Protein AF-A0A6D2K9L3-F1 (afdb_monomer_lite)

Secondary structure (DSSP, 8-state):
-HHHHHHHHHHHHTTEEEEEE--EEEEPPSS--SSPPEEE--EEEEES--HHHHHHHHHHHHHHTT--S-----------TT-HHHHHHHHHHSS-TTHHHHHHHHHTGGGGTTSTTEEEEEEETTEEE-TTT-PPPEEEEE--TT-TTS-SS---HHHHHHHHHHHHHTT-SEEEEE-S--STTPPPPPHHHHH-

pLDDT: mean 77.1, std 17.34, range [38.38, 97.19]

Foldseek 3Di:
DVLVVLLQVLCVVVFKAFPDKDFWKWFQDDPDRPDHTDIDIGTDTDGPDAPVRVQVSSVVSCVVSVDDDDDDPDDDDDDDPPCPPRNVVSVVVVPDPVPVQVVCVVVVHPNCEVHDGIFGWDDDPPDTDGCVVDPAAEAEAEQEQPPPPDDRDRCPVVNSVVVVVVCVVVPHPHYHYWHADPDPPDDGDDPVVRVD

Sequence (196 aa):
MNKFKEAIRLMKSYGIRVTRHSCLYETEPVHVTDQPKFLKAAVRGVTKHGPRELLAVLKKIEKEMGRQENAPLVDLLGSDVLDVHIVSYWHSLAMHQGGIFQAWEKLGGESLLGRHGIQRVLPIGDQLWDFSKKTYVMGILNLTPDSFSDGGKFQSIDSAVSRVRSMISEGVDIIDIGAQSTRPMASRISCQEEID

Radius of gyration: 24.15 Å; chains: 1; bounding box: 52×34×63 Å

InterPro domains:
  IPR000489 Pterin-binding domain [PF00809] (138-195)
  IPR000489 Pterin-binding domain [PS00792] (137-152)
  IPR000489 Pterin-binding domain [PS00793] (171-184)
  IPR000489 Pterin-binding domain [PS50972] (135-196)
  IPR000550 7,8-Dihydro-6-hydroxymethylpterin-pyrophosphokinase, HPPK [PF01288] (3-90)
  IPR011005 Dihydropteroate synthase-like superfamily [G3DSA:3.20.20.20] (130-196)
  IPR011005 Dihydropteroate synthase-like superfamily [SSF51717] (124-196)
  IPR035907 7,8-Dihydro-6-hydroxymethylpterin-pyrophosphokinase HPPK superfamily [G3DSA:3.30.70.560] (1-106)
  IPR035907 7,8-Dihydro-6-hydroxymethylpterin-pyrophosphokinase HPPK superfamily [SSF55083] (4-89)
  IPR045031 Dihydropteroate synthase-like [PTHR20941] (2-196)

Structure (mmCIF, N/CA/C/O backbone):
data_AF-A0A6D2K9L3-F1
#
_entry.id   AF-A0A6D2K9L3-F1
#
loop_
_atom_site.group_PDB
_atom_site.id
_atom_site.type_symbol
_atom_site.label_atom_id
_atom_site.label_alt_id
_atom_site.label_comp_id
_atom_site.label_asym_id
_atom_site.label_entity_id
_atom_site.label_seq_id
_atom_site.pdbx_PDB_ins_code
_atom_site.Cartn_x
_atom_site.Cartn_y
_atom_site.Cartn_z
_atom_site.occupancy
_atom_site.B_iso_or_equiv
_atom_site.auth_seq_id
_atom_site.auth_comp_id
_atom_site.auth_asym_id
_atom_site.auth_atom_id
_atom_site.pdbx_PDB_model_num
ATOM 1 N N . MET A 1 1 ? 0.071 -7.217 -4.929 1.00 62.78 1 MET A N 1
ATOM 2 C CA . MET A 1 1 ? 1.153 -6.770 -4.015 1.00 62.78 1 MET A CA 1
ATOM 3 C C . MET A 1 1 ? 2.342 -7.735 -3.945 1.00 62.78 1 MET A C 1
ATOM 5 O O . MET A 1 1 ? 3.470 -7.281 -4.094 1.00 62.78 1 MET A O 1
ATOM 9 N N . ASN A 1 2 ? 2.130 -9.045 -3.757 1.00 77.38 2 ASN A N 1
ATOM 10 C CA . ASN A 1 2 ? 3.227 -10.009 -3.541 1.00 77.38 2 ASN A CA 1
ATOM 11 C C . ASN A 1 2 ? 4.295 -9.996 -4.645 1.00 77.38 2 ASN A C 1
ATOM 13 O O . ASN A 1 2 ? 5.477 -9.948 -4.330 1.00 77.38 2 ASN A O 1
ATOM 17 N N . LYS A 1 3 ? 3.895 -9.896 -5.922 1.00 82.69 3 LYS A N 1
ATOM 18 C CA . LYS A 1 3 ? 4.837 -9.773 -7.050 1.00 82.69 3 LYS A CA 1
ATOM 19 C C . LYS A 1 3 ? 5.745 -8.535 -6.963 1.00 82.69 3 LYS A C 1
ATOM 21 O O . LYS A 1 3 ? 6.918 -8.630 -7.289 1.00 82.69 3 LYS A O 1
ATOM 26 N N . PHE A 1 4 ? 5.236 -7.389 -6.502 1.00 84.69 4 PHE A N 1
ATOM 27 C CA . PHE A 1 4 ? 6.035 -6.163 -6.368 1.00 84.69 4 PHE A CA 1
ATOM 28 C C . PHE A 1 4 ? 7.071 -6.282 -5.244 1.00 84.69 4 PHE A C 1
ATOM 30 O O . PHE A 1 4 ? 8.247 -5.985 -5.445 1.00 84.69 4 PHE A O 1
ATOM 37 N N . LYS A 1 5 ? 6.649 -6.782 -4.074 1.00 87.25 5 LYS A N 1
ATOM 38 C CA . LYS A 1 5 ? 7.560 -7.056 -2.950 1.00 87.25 5 LYS A CA 1
ATOM 39 C C . LYS A 1 5 ? 8.629 -8.078 -3.340 1.00 87.25 5 LYS A C 1
ATOM 41 O O . LYS A 1 5 ? 9.797 -7.896 -3.011 1.00 87.25 5 LYS A O 1
ATOM 46 N N . GLU A 1 6 ? 8.233 -9.106 -4.084 1.00 88.88 6 GLU A N 1
ATOM 47 C CA . GLU A 1 6 ? 9.138 -10.136 -4.582 1.00 88.88 6 GLU A CA 1
ATOM 48 C C . GLU A 1 6 ? 10.145 -9.586 -5.598 1.00 88.88 6 GLU A C 1
ATOM 50 O O . GLU A 1 6 ? 11.335 -9.864 -5.481 1.00 88.88 6 GLU A O 1
ATOM 55 N N . ALA A 1 7 ? 9.715 -8.719 -6.519 1.00 89.94 7 ALA A N 1
ATOM 56 C CA . ALA A 1 7 ? 10.623 -8.030 -7.435 1.00 89.94 7 ALA A CA 1
ATOM 57 C C . ALA A 1 7 ? 11.695 -7.233 -6.676 1.00 89.94 7 ALA A C 1
ATOM 59 O O . ALA A 1 7 ? 12.877 -7.338 -6.988 1.00 89.94 7 ALA A O 1
ATOM 60 N N . ILE A 1 8 ? 11.305 -6.477 -5.642 1.00 90.69 8 ILE A N 1
ATOM 61 C CA . ILE A 1 8 ? 12.249 -5.723 -4.800 1.00 90.69 8 ILE A CA 1
ATOM 62 C C . ILE A 1 8 ? 13.202 -6.669 -4.053 1.00 90.69 8 ILE A C 1
ATOM 64 O O . ILE A 1 8 ? 14.398 -6.385 -3.947 1.00 90.69 8 ILE A O 1
ATOM 68 N N . ARG A 1 9 ? 12.697 -7.802 -3.547 1.00 94.38 9 ARG A N 1
ATOM 69 C CA . ARG A 1 9 ? 13.512 -8.826 -2.878 1.00 94.38 9 ARG A CA 1
ATOM 70 C C . ARG A 1 9 ? 14.562 -9.407 -3.826 1.00 94.38 9 ARG A C 1
ATOM 72 O O . ARG A 1 9 ? 15.730 -9.486 -3.447 1.00 94.38 9 ARG A O 1
ATOM 79 N N . LEU A 1 10 ? 14.162 -9.762 -5.045 1.00 93.00 10 LEU A N 1
ATOM 80 C CA . LEU A 1 10 ? 15.053 -10.288 -6.078 1.00 93.00 10 LEU A CA 1
ATOM 81 C C . LEU A 1 10 ? 16.060 -9.233 -6.544 1.00 93.00 10 LEU A C 1
ATOM 83 O O . LEU A 1 10 ? 17.252 -9.509 -6.611 1.00 93.00 10 LEU A O 1
ATOM 87 N N . MET A 1 11 ? 15.631 -7.989 -6.767 1.00 93.88 11 MET A N 1
ATOM 88 C CA . MET A 1 11 ? 16.548 -6.877 -7.051 1.00 93.88 11 MET A CA 1
ATOM 89 C C . MET A 1 11 ? 17.649 -6.789 -5.988 1.00 93.88 11 MET A C 1
ATOM 91 O O . MET A 1 11 ? 18.829 -6.711 -6.329 1.00 93.88 11 MET A O 1
ATOM 95 N N . LYS A 1 12 ? 17.291 -6.904 -4.703 1.00 96.00 12 LYS A N 1
ATOM 96 C CA . LYS A 1 12 ? 18.265 -6.911 -3.606 1.00 96.00 12 LYS A CA 1
ATOM 97 C C . LYS A 1 12 ? 19.222 -8.107 -3.671 1.00 96.00 12 LYS A C 1
ATOM 99 O O . LYS A 1 12 ? 20.420 -7.902 -3.481 1.00 96.00 12 LYS A O 1
ATOM 104 N N . SER A 1 13 ? 18.738 -9.327 -3.932 1.00 96.94 13 SER A N 1
ATOM 105 C CA . SER A 1 13 ? 19.614 -10.510 -4.053 1.00 96.94 13 SER A CA 1
ATOM 106 C C . SER A 1 13 ? 20.561 -10.422 -5.249 1.00 96.94 13 SER A C 1
ATOM 108 O O . SER A 1 13 ? 21.650 -10.982 -5.214 1.00 96.94 13 SER A O 1
ATOM 110 N N . TYR A 1 14 ? 20.171 -9.663 -6.267 1.00 95.94 14 TYR A N 1
ATOM 111 C CA . TYR A 1 14 ? 20.956 -9.361 -7.454 1.00 95.94 14 TYR A CA 1
ATOM 112 C C . TYR A 1 14 ? 21.765 -8.056 -7.346 1.00 95.94 14 TYR A C 1
ATOM 114 O O . TYR A 1 14 ? 22.124 -7.469 -8.356 1.00 95.94 14 TYR A O 1
ATOM 122 N N . GLY A 1 15 ? 22.051 -7.550 -6.141 1.00 95.62 15 GLY A N 1
ATOM 123 C CA . GLY A 1 15 ? 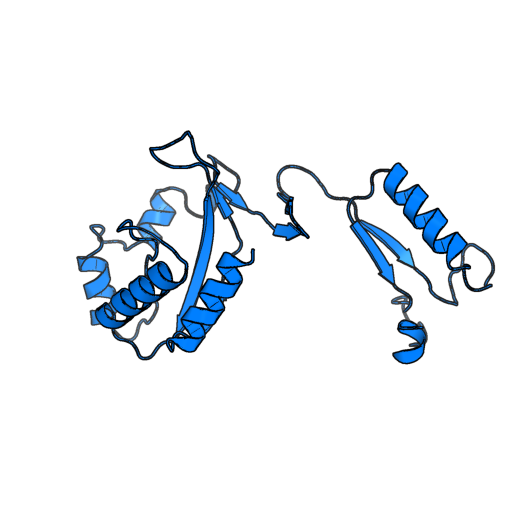22.947 -6.396 -5.975 1.00 95.62 15 GLY A CA 1
ATOM 124 C C . GLY A 1 15 ? 22.358 -5.040 -6.393 1.00 95.62 15 GLY A C 1
ATOM 125 O O . GLY A 1 15 ? 23.097 -4.063 -6.556 1.00 95.62 15 GLY A O 1
ATOM 126 N N . ILE A 1 16 ? 21.036 -4.942 -6.543 1.00 95.38 16 ILE A N 1
ATOM 127 C CA . ILE A 1 16 ? 20.304 -3.694 -6.781 1.00 95.38 16 ILE A CA 1
ATOM 128 C C . ILE A 1 16 ? 19.619 -3.287 -5.477 1.00 95.38 16 ILE A C 1
ATOM 130 O O . ILE A 1 16 ? 18.610 -3.856 -5.056 1.00 95.38 16 ILE A O 1
ATOM 134 N N . ARG A 1 17 ? 20.150 -2.262 -4.811 1.00 94.38 17 ARG A N 1
ATOM 135 C CA . ARG A 1 17 ? 19.565 -1.738 -3.575 1.00 94.38 17 ARG A CA 1
ATOM 136 C C . ARG A 1 17 ? 18.516 -0.684 -3.900 1.00 94.38 17 ARG A C 1
ATOM 138 O O . ARG A 1 17 ? 18.864 0.463 -4.173 1.00 94.38 17 ARG A O 1
ATOM 145 N N . VAL A 1 18 ? 17.241 -1.054 -3.826 1.00 91.12 18 VAL A N 1
ATOM 146 C CA . VAL A 1 18 ? 16.125 -0.099 -3.910 1.00 91.12 18 VAL A CA 1
ATOM 147 C C . VAL A 1 18 ? 16.150 0.826 -2.688 1.00 91.12 18 VAL A C 1
ATOM 149 O O . VAL A 1 18 ? 16.193 0.369 -1.550 1.00 91.12 18 VAL A O 1
ATOM 152 N N . THR A 1 19 ? 16.149 2.133 -2.934 1.00 89.38 19 THR A N 1
ATOM 153 C CA . THR A 1 19 ? 16.176 3.192 -1.907 1.00 89.38 19 THR A CA 1
ATOM 154 C C . THR A 1 19 ? 14.822 3.862 -1.727 1.00 89.38 19 THR A C 1
ATOM 156 O O . THR A 1 19 ? 14.501 4.300 -0.627 1.00 89.38 19 THR A O 1
ATOM 159 N N . ARG A 1 20 ? 14.031 3.955 -2.802 1.00 84.31 20 ARG A N 1
ATOM 160 C CA . ARG A 1 20 ? 12.662 4.486 -2.814 1.00 84.31 20 ARG A CA 1
ATOM 161 C C . ARG A 1 20 ? 11.869 3.818 -3.930 1.00 84.31 20 ARG A C 1
ATOM 163 O O . ARG A 1 20 ? 12.454 3.330 -4.897 1.00 84.31 20 ARG A O 1
ATOM 170 N N . HIS A 1 21 ? 10.551 3.870 -3.833 1.00 88.19 21 HIS A N 1
ATOM 171 C CA . HIS A 1 21 ? 9.651 3.563 -4.937 1.00 88.19 21 HIS A CA 1
ATOM 172 C C . HIS A 1 21 ? 8.562 4.633 -5.037 1.00 88.19 21 HIS A C 1
ATOM 174 O O . HIS A 1 21 ? 8.282 5.330 -4.061 1.00 88.19 21 HIS A O 1
ATOM 180 N N . SER A 1 22 ? 7.972 4.781 -6.220 1.00 86.31 22 SER A N 1
ATOM 181 C CA . SER A 1 22 ? 6.812 5.643 -6.437 1.00 86.31 22 SER A CA 1
ATOM 182 C C . SER A 1 22 ? 5.577 5.096 -5.720 1.00 86.31 22 SER A C 1
ATOM 184 O O . SER A 1 22 ? 5.581 3.995 -5.166 1.00 86.31 22 SER A O 1
ATOM 186 N N . CYS A 1 23 ? 4.467 5.826 -5.808 1.00 88.50 23 CYS A N 1
ATOM 187 C CA . CYS A 1 23 ? 3.163 5.219 -5.560 1.00 88.50 23 CYS A CA 1
ATOM 188 C C . CYS A 1 23 ? 2.885 4.100 -6.570 1.00 88.50 23 CYS A C 1
ATOM 190 O O . CYS A 1 23 ? 3.577 3.976 -7.586 1.00 88.50 23 CYS A O 1
ATOM 192 N N . LEU A 1 24 ? 1.872 3.292 -6.276 1.00 88.25 24 LEU A N 1
ATOM 193 C CA . LEU A 1 24 ? 1.356 2.335 -7.237 1.00 88.25 24 LEU A CA 1
ATOM 194 C C . LEU A 1 24 ? 0.289 3.004 -8.091 1.00 88.25 24 LEU A C 1
ATOM 196 O O . LEU A 1 24 ? -0.519 3.792 -7.594 1.00 88.25 24 LEU A O 1
ATOM 200 N N . TYR A 1 25 ? 0.311 2.672 -9.372 1.00 87.19 25 TYR A N 1
ATOM 201 C CA . TYR A 1 25 ? -0.605 3.204 -10.361 1.00 87.19 25 TYR A CA 1
ATOM 202 C C . TYR A 1 25 ? -1.271 2.057 -11.103 1.00 87.19 25 TYR A C 1
ATOM 204 O O . TYR A 1 25 ? -0.589 1.164 -11.600 1.00 87.19 25 TYR A O 1
ATOM 212 N N . GLU A 1 26 ? -2.592 2.076 -11.175 1.00 87.31 26 GLU A N 1
ATOM 213 C CA . GLU A 1 26 ? -3.361 1.191 -12.035 1.00 87.31 26 GLU A CA 1
ATOM 214 C C . GLU A 1 26 ? -3.577 1.872 -13.390 1.00 87.31 26 GLU A C 1
ATOM 216 O O . GLU A 1 26 ? -3.951 3.047 -13.443 1.00 87.31 26 GLU A O 1
ATOM 221 N N . THR A 1 27 ? -3.314 1.154 -14.482 1.00 83.06 27 THR A N 1
ATOM 222 C CA . THR A 1 27 ? -3.506 1.668 -15.841 1.00 83.06 27 THR A CA 1
ATOM 223 C C . THR A 1 27 ? -4.218 0.677 -16.741 1.00 83.06 27 THR A C 1
ATOM 225 O O . THR A 1 27 ? -3.977 -0.529 -16.644 1.00 83.06 27 THR A O 1
ATOM 228 N N . GLU A 1 28 ? -5.003 1.188 -17.688 1.00 81.88 28 GLU A N 1
ATOM 229 C CA . GLU A 1 28 ? -5.569 0.354 -18.749 1.00 81.88 28 GLU A CA 1
ATOM 230 C C . GLU A 1 28 ? -4.462 -0.324 -19.578 1.00 81.88 28 GLU A C 1
ATOM 232 O O . GLU A 1 28 ? -3.371 0.239 -19.762 1.00 81.88 28 GLU A O 1
ATOM 237 N N . PRO A 1 29 ? -4.712 -1.539 -20.085 1.00 77.94 29 PRO A N 1
ATOM 238 C CA . PRO A 1 29 ? -3.861 -2.152 -21.085 1.00 77.94 29 PRO A CA 1
ATOM 239 C C . PRO A 1 29 ? -3.757 -1.308 -22.352 1.00 77.94 29 PRO A C 1
ATOM 241 O O . PRO A 1 29 ? -4.753 -0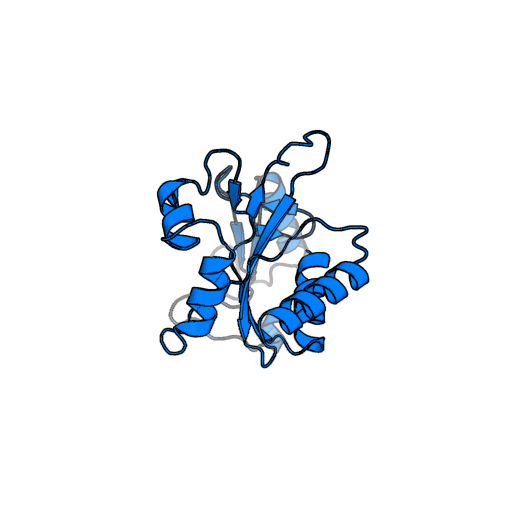.815 -22.877 1.00 77.94 29 PRO A O 1
ATOM 244 N N . VAL A 1 30 ? -2.545 -1.190 -22.889 1.00 68.56 30 VAL A N 1
ATOM 245 C CA . VAL A 1 30 ? -2.334 -0.559 -24.195 1.00 68.56 30 VAL A CA 1
ATOM 246 C C . VAL A 1 30 ? -2.346 -1.658 -25.262 1.00 68.56 30 VAL A C 1
ATOM 248 O O . VAL A 1 30 ? -1.698 -2.690 -25.092 1.00 68.56 30 VAL A O 1
ATOM 251 N N . HIS A 1 31 ? -3.080 -1.439 -26.355 1.00 68.50 31 HIS A N 1
ATOM 252 C CA . HIS A 1 31 ? -3.204 -2.306 -27.544 1.00 68.50 31 HIS A CA 1
ATOM 253 C C . HIS A 1 31 ? -3.952 -3.639 -27.381 1.00 68.50 31 HIS A C 1
ATOM 255 O O . HIS A 1 31 ? -4.673 -4.021 -28.297 1.00 68.50 31 HIS A O 1
ATOM 261 N N . VAL A 1 32 ? -3.825 -4.337 -26.252 1.00 71.00 32 VAL A N 1
ATOM 262 C CA . VAL A 1 32 ? -4.570 -5.580 -25.975 1.00 71.00 32 VAL A CA 1
ATOM 263 C C . VAL A 1 32 ? -5.508 -5.318 -24.810 1.00 71.00 32 VAL A C 1
ATOM 265 O O . VAL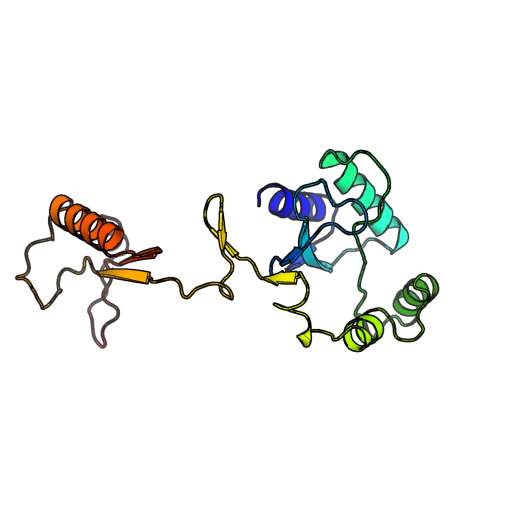 A 1 32 ? -5.069 -5.325 -23.667 1.00 71.00 32 VAL A O 1
ATOM 268 N N . THR A 1 33 ? -6.774 -5.029 -25.098 1.00 74.00 33 THR A N 1
ATOM 269 C CA . THR A 1 33 ? -7.747 -4.549 -24.101 1.00 74.00 33 THR A CA 1
ATOM 270 C C . THR A 1 33 ? -8.494 -5.662 -23.370 1.00 74.00 33 THR A C 1
ATOM 272 O O . THR A 1 33 ? -9.068 -5.401 -22.321 1.00 74.00 33 THR A O 1
ATOM 275 N N . ASP A 1 34 ? -8.470 -6.896 -23.883 1.00 80.88 34 ASP A N 1
ATOM 276 C CA . ASP A 1 34 ? -9.072 -8.068 -23.228 1.00 80.88 34 ASP A CA 1
ATOM 277 C C . ASP A 1 34 ? -8.082 -8.726 -22.253 1.00 80.88 34 ASP A C 1
ATOM 279 O O . ASP A 1 34 ? -7.636 -9.860 -22.419 1.00 80.88 34 ASP A O 1
ATOM 283 N N . GLN A 1 35 ? -7.628 -7.945 -21.274 1.00 73.94 35 GLN A N 1
ATOM 284 C CA . GLN A 1 35 ? -6.778 -8.422 -20.187 1.00 73.94 35 GLN A CA 1
ATOM 285 C C . GLN A 1 35 ? -6.961 -7.542 -18.942 1.00 73.94 35 GLN A C 1
ATOM 287 O O . GLN A 1 35 ? -7.426 -6.404 -19.052 1.00 73.94 35 GLN A O 1
ATOM 292 N N . PRO A 1 36 ? -6.572 -8.021 -17.748 1.00 80.44 36 PRO A N 1
ATOM 293 C CA . PRO A 1 36 ? -6.620 -7.208 -16.541 1.00 80.44 36 PRO A CA 1
ATOM 294 C C . PRO A 1 36 ? -5.771 -5.937 -16.654 1.00 80.44 36 PRO A C 1
ATOM 296 O O . PRO A 1 36 ? -4.747 -5.908 -17.340 1.00 80.44 36 PRO A O 1
ATOM 299 N N . LYS A 1 37 ? -6.159 -4.902 -15.906 1.00 83.25 37 LYS A N 1
ATOM 300 C CA . LYS A 1 37 ? -5.379 -3.667 -15.786 1.00 83.25 37 LYS A CA 1
ATOM 301 C C . LYS A 1 37 ? -3.977 -3.933 -15.245 1.00 83.25 37 LYS A C 1
ATOM 303 O O . LYS A 1 37 ? -3.738 -4.862 -14.471 1.00 83.25 37 LYS A O 1
ATOM 308 N N . PHE A 1 38 ? -3.042 -3.069 -15.623 1.00 82.94 38 PHE A N 1
ATOM 309 C CA . PHE A 1 38 ? -1.667 -3.144 -15.149 1.00 82.94 38 PHE A CA 1
ATOM 310 C C . PHE A 1 38 ? -1.493 -2.366 -13.855 1.00 82.94 38 PHE A C 1
ATOM 312 O O . PHE A 1 38 ? -1.855 -1.197 -13.778 1.00 82.94 38 PHE A O 1
ATOM 319 N N . LEU A 1 39 ? -0.828 -2.985 -12.882 1.00 84.69 39 LEU A N 1
ATOM 320 C CA . LEU A 1 39 ? -0.287 -2.285 -11.725 1.00 84.69 39 LEU A CA 1
ATOM 321 C C . LEU A 1 39 ? 1.175 -1.915 -11.996 1.00 84.69 39 LEU A C 1
ATOM 323 O O . LEU A 1 39 ? 2.003 -2.789 -12.264 1.00 84.69 39 LEU A O 1
ATOM 327 N N . LYS A 1 40 ? 1.494 -0.626 -11.912 1.00 85.81 40 LYS A N 1
ATOM 328 C CA . LYS A 1 40 ? 2.799 -0.051 -12.242 1.00 85.81 40 LYS A CA 1
ATOM 329 C C . LYS A 1 40 ? 3.390 0.696 -11.050 1.00 85.81 40 LYS A C 1
ATOM 331 O O . LYS A 1 40 ? 2.673 1.302 -10.258 1.00 85.81 40 LYS A O 1
ATOM 336 N N . ALA A 1 41 ? 4.712 0.666 -10.952 1.00 84.81 41 ALA A N 1
ATOM 337 C CA . ALA A 1 41 ? 5.506 1.507 -10.064 1.00 84.81 41 ALA A CA 1
ATOM 338 C C . ALA A 1 41 ? 6.901 1.697 -10.658 1.00 84.81 41 ALA A C 1
ATOM 340 O O . ALA A 1 41 ? 7.394 0.841 -11.392 1.00 84.81 41 ALA A O 1
ATOM 341 N N . ALA A 1 42 ? 7.544 2.796 -10.284 1.00 84.69 42 ALA A N 1
ATOM 342 C CA . ALA A 1 42 ? 8.953 3.044 -10.529 1.00 84.69 42 ALA A CA 1
ATOM 343 C C . ALA A 1 42 ? 9.746 2.867 -9.229 1.00 84.69 42 ALA A C 1
ATOM 345 O O . ALA A 1 42 ? 9.245 3.133 -8.133 1.00 84.69 42 ALA A O 1
ATOM 346 N N . VAL A 1 43 ? 11.003 2.444 -9.345 1.00 82.38 43 VAL A N 1
ATOM 347 C CA . VAL A 1 43 ? 11.919 2.311 -8.208 1.00 82.38 43 VAL A CA 1
ATOM 348 C C . VAL A 1 43 ? 13.181 3.125 -8.452 1.00 82.38 43 VAL A C 1
ATOM 350 O O . VAL A 1 43 ? 13.715 3.148 -9.557 1.00 82.38 43 VAL A O 1
ATOM 353 N N . ARG A 1 44 ? 13.690 3.767 -7.400 1.00 83.50 44 ARG A N 1
ATOM 354 C CA . ARG A 1 44 ? 15.031 4.352 -7.386 1.00 83.50 44 ARG A CA 1
ATOM 355 C C . ARG A 1 44 ? 15.967 3.374 -6.697 1.00 83.50 44 ARG A C 1
ATOM 357 O O . ARG A 1 44 ? 15.820 3.126 -5.498 1.00 83.50 44 ARG A O 1
ATOM 364 N N . GLY A 1 45 ? 16.939 2.847 -7.430 1.00 85.88 45 GLY A N 1
ATOM 365 C CA . GLY A 1 45 ? 17.934 1.911 -6.913 1.00 85.88 45 GLY A CA 1
ATOM 366 C C . GLY A 1 45 ? 19.364 2.424 -7.039 1.00 85.88 45 GLY A C 1
ATOM 367 O O . GLY A 1 45 ? 19.640 3.331 -7.815 1.00 85.88 45 GLY A O 1
ATOM 368 N N . VAL A 1 46 ? 20.268 1.819 -6.271 1.00 87.00 46 VAL A N 1
ATOM 369 C CA . VAL A 1 46 ? 21.722 1.964 -6.413 1.00 87.00 46 VAL A CA 1
ATOM 370 C C . VAL A 1 46 ? 22.309 0.581 -6.660 1.00 87.00 46 VAL A C 1
ATOM 372 O O . VAL A 1 46 ? 21.941 -0.378 -5.978 1.00 87.00 46 VAL A O 1
ATOM 375 N N . THR A 1 47 ? 23.227 0.466 -7.614 1.00 90.75 47 THR A N 1
ATOM 376 C CA . THR A 1 47 ? 23.890 -0.796 -7.944 1.00 90.75 47 THR A CA 1
ATOM 377 C C . THR A 1 47 ? 25.314 -0.553 -8.436 1.00 90.75 47 THR A C 1
ATOM 379 O O . THR A 1 47 ? 25.647 0.556 -8.844 1.00 90.75 47 THR A O 1
ATOM 382 N N . LYS A 1 48 ? 26.150 -1.593 -8.373 1.00 92.06 48 LYS A N 1
ATOM 383 C CA . LYS A 1 48 ? 27.482 -1.607 -8.994 1.00 92.06 48 LYS A CA 1
ATOM 384 C C . LYS A 1 48 ? 27.443 -2.070 -10.453 1.00 92.06 48 LYS A C 1
ATOM 386 O O . LYS A 1 48 ? 28.450 -1.948 -11.140 1.00 92.06 48 LYS A O 1
ATOM 391 N N . HIS A 1 49 ? 26.313 -2.614 -10.906 1.00 86.69 49 HIS A N 1
ATOM 392 C CA . HIS A 1 49 ? 26.169 -3.103 -12.270 1.00 86.69 49 HIS A CA 1
ATOM 393 C C . HIS A 1 49 ? 26.217 -1.957 -13.274 1.00 86.69 49 HIS A C 1
ATOM 395 O O . HIS A 1 49 ? 25.531 -0.944 -13.117 1.00 86.69 49 HIS A O 1
ATOM 401 N N . GLY A 1 50 ? 26.987 -2.151 -14.343 1.00 82.19 50 GLY A N 1
ATOM 402 C CA . GLY A 1 50 ? 26.947 -1.254 -15.491 1.00 82.19 50 GLY A CA 1
ATOM 403 C C . GLY A 1 50 ? 25.614 -1.368 -16.251 1.00 82.19 50 GLY A C 1
ATOM 404 O O . GLY A 1 50 ? 24.916 -2.376 -16.128 1.00 82.19 50 GLY A O 1
ATOM 405 N N . PRO A 1 51 ? 25.271 -0.390 -17.106 1.00 78.31 51 PRO A N 1
ATOM 406 C CA . PRO A 1 51 ? 24.039 -0.348 -17.900 1.00 78.31 51 PRO A CA 1
ATOM 407 C C . PRO A 1 51 ? 23.549 -1.680 -18.505 1.00 78.31 51 PRO A C 1
ATOM 409 O O . PRO A 1 51 ? 22.410 -2.097 -18.290 1.00 78.31 51 PRO A O 1
ATOM 412 N N . ARG A 1 52 ? 24.420 -2.372 -19.252 1.00 79.25 52 ARG A N 1
ATOM 413 C CA . ARG A 1 52 ? 24.086 -3.632 -19.944 1.00 79.25 52 ARG A CA 1
ATOM 414 C C . ARG A 1 52 ? 23.933 -4.809 -18.986 1.00 79.25 52 ARG A C 1
ATOM 416 O O . ARG A 1 52 ? 23.063 -5.653 -19.175 1.00 79.25 52 ARG A O 1
ATOM 423 N N . GLU A 1 53 ? 24.785 -4.860 -17.969 1.00 84.88 53 GLU A N 1
ATOM 424 C CA . GLU A 1 53 ? 24.740 -5.898 -16.944 1.00 84.88 53 GLU A CA 1
ATOM 425 C C . GLU A 1 53 ? 23.461 -5.774 -16.115 1.00 84.88 53 GLU A C 1
ATOM 427 O O . GLU A 1 53 ? 22.776 -6.768 -15.888 1.00 84.88 53 GLU A O 1
ATOM 432 N N . LEU A 1 54 ? 23.083 -4.545 -15.758 1.00 84.50 54 LEU A N 1
ATOM 433 C CA . LEU A 1 54 ? 21.839 -4.255 -15.062 1.00 84.50 54 LEU A CA 1
ATOM 434 C C 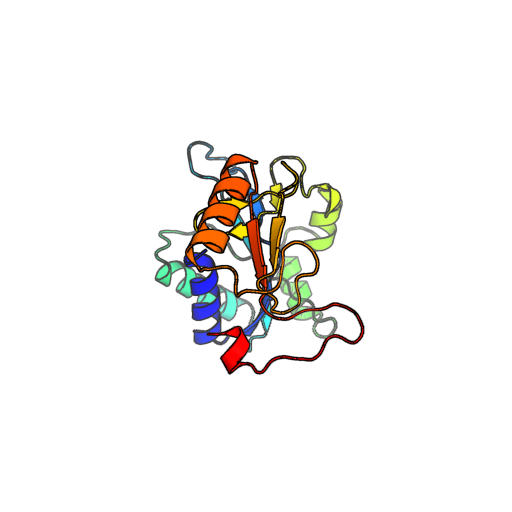. LEU A 1 54 ? 20.625 -4.704 -15.878 1.00 84.50 54 LEU A C 1
ATOM 436 O O . LEU A 1 54 ? 19.759 -5.390 -15.344 1.00 84.50 54 LEU A O 1
ATOM 440 N N . LEU A 1 55 ? 20.580 -4.404 -17.180 1.00 82.81 55 LEU A N 1
ATOM 441 C CA . LEU A 1 55 ? 19.521 -4.908 -18.058 1.00 82.81 55 LEU A CA 1
ATOM 442 C C . LEU A 1 55 ? 19.464 -6.446 -18.060 1.00 82.81 55 LEU A C 1
ATOM 444 O O . LEU A 1 55 ? 18.384 -7.019 -17.923 1.00 82.81 55 LEU A O 1
ATOM 448 N N . ALA A 1 56 ? 20.610 -7.124 -18.166 1.00 83.69 56 ALA A N 1
ATOM 449 C CA . ALA A 1 56 ? 20.670 -8.586 -18.142 1.00 83.69 56 ALA A CA 1
ATOM 450 C C . ALA A 1 56 ? 20.187 -9.171 -16.803 1.00 83.69 56 ALA A C 1
ATOM 452 O O . ALA A 1 56 ? 19.455 -10.160 -16.788 1.00 83.69 56 ALA A O 1
ATOM 453 N N . VAL A 1 57 ? 20.558 -8.551 -15.682 1.00 90.31 57 VAL A N 1
ATOM 454 C CA . VAL A 1 57 ? 20.081 -8.909 -14.340 1.00 90.31 57 VAL A CA 1
ATOM 455 C C . VAL A 1 57 ? 18.567 -8.739 -14.235 1.00 90.31 57 VAL A C 1
ATOM 457 O O . VAL A 1 57 ? 17.877 -9.656 -13.798 1.00 90.31 57 VAL A O 1
ATOM 460 N N . LEU A 1 58 ? 18.027 -7.610 -14.690 1.00 88.06 58 LEU A N 1
ATOM 461 C CA . LEU A 1 58 ? 16.587 -7.359 -14.669 1.00 88.06 58 LEU A CA 1
ATOM 462 C C . LEU A 1 58 ? 15.825 -8.388 -15.516 1.00 88.06 58 LEU A C 1
ATOM 464 O O . LEU A 1 58 ? 14.807 -8.904 -15.064 1.00 88.06 58 LEU A O 1
ATOM 468 N N . LYS A 1 59 ? 16.353 -8.776 -16.685 1.00 84.25 59 LYS A N 1
ATOM 469 C CA . LYS A 1 59 ? 15.791 -9.867 -17.501 1.00 84.25 59 LYS A CA 1
ATOM 470 C C . LYS A 1 59 ? 15.807 -11.225 -16.790 1.00 84.25 59 LYS A C 1
ATOM 472 O O . LYS A 1 59 ? 14.858 -11.995 -16.938 1.00 84.25 59 LYS A O 1
ATOM 477 N N . LYS A 1 60 ? 16.841 -11.526 -15.997 1.00 89.69 60 LYS A N 1
ATOM 478 C CA . LYS A 1 60 ? 16.872 -12.740 -15.159 1.00 89.69 60 LYS A CA 1
ATOM 479 C C . LYS A 1 60 ? 15.788 -12.700 -14.085 1.00 89.69 60 LYS A C 1
ATOM 481 O O . LYS A 1 60 ? 15.055 -13.673 -13.947 1.00 89.69 60 LYS A O 1
ATOM 486 N N . ILE A 1 61 ? 15.641 -11.565 -13.399 1.00 90.06 61 ILE A N 1
ATOM 487 C CA . ILE A 1 61 ? 14.589 -11.359 -12.394 1.00 90.06 61 ILE A CA 1
ATOM 488 C C . ILE A 1 61 ? 13.203 -11.554 -13.021 1.00 90.06 61 ILE A C 1
ATOM 490 O O . ILE A 1 61 ? 12.383 -12.274 -12.462 1.00 90.06 61 ILE A O 1
ATOM 494 N N . GLU A 1 62 ? 12.942 -10.984 -14.203 1.00 85.06 62 GLU A N 1
ATOM 495 C CA . GLU A 1 62 ? 11.673 -11.190 -14.919 1.00 85.06 62 GLU A CA 1
ATOM 496 C C . GLU A 1 62 ? 11.381 -12.680 -15.152 1.00 85.06 62 GLU A C 1
ATOM 498 O O . GLU A 1 62 ? 10.267 -13.143 -14.896 1.00 85.06 62 GLU A O 1
ATOM 503 N N . LYS A 1 63 ? 12.388 -13.437 -15.603 1.00 86.75 63 LYS A N 1
ATOM 504 C CA . LYS A 1 63 ? 12.268 -14.879 -15.842 1.00 86.75 63 LYS A CA 1
ATOM 505 C C . LYS A 1 63 ? 11.999 -15.654 -14.548 1.00 86.75 63 LYS A C 1
ATOM 507 O O . LYS A 1 63 ? 11.132 -16.523 -14.542 1.00 86.75 63 LYS A O 1
ATOM 512 N N . GLU A 1 64 ? 12.691 -15.331 -13.457 1.00 90.06 64 GLU A N 1
ATOM 513 C CA . GLU A 1 64 ? 12.461 -15.944 -12.138 1.00 90.06 64 GLU A CA 1
ATOM 514 C C . GLU A 1 64 ? 11.070 -15.639 -11.580 1.00 90.06 64 GLU A C 1
ATOM 516 O O . GLU A 1 64 ? 10.447 -16.491 -10.953 1.00 90.06 64 GLU A O 1
ATOM 521 N N . MET A 1 65 ? 10.537 -14.455 -11.877 1.00 86.31 65 MET A N 1
ATOM 522 C CA . MET A 1 65 ? 9.162 -14.083 -11.546 1.00 86.31 65 MET A CA 1
ATOM 523 C C . MET A 1 65 ? 8.107 -14.767 -12.438 1.00 86.31 65 MET A C 1
ATOM 525 O O . MET A 1 65 ? 6.913 -14.488 -12.297 1.00 86.31 65 MET A O 1
ATOM 529 N N . GLY A 1 66 ? 8.524 -15.653 -13.349 1.00 83.75 66 GLY A N 1
ATOM 530 C CA . GLY A 1 66 ? 7.646 -16.455 -14.201 1.00 83.75 66 GLY A CA 1
ATOM 531 C C . GLY A 1 66 ? 7.206 -15.764 -15.490 1.00 83.75 66 GLY A C 1
ATOM 532 O O . GLY A 1 66 ? 6.230 -16.193 -16.105 1.00 83.75 66 GLY A O 1
ATOM 533 N N . ARG A 1 67 ? 7.882 -14.690 -15.917 1.00 76.62 67 ARG A N 1
ATOM 534 C CA . ARG A 1 67 ? 7.559 -14.015 -17.179 1.00 76.62 67 ARG A CA 1
ATOM 535 C C . ARG A 1 67 ? 8.005 -14.858 -18.376 1.00 76.62 67 ARG A C 1
ATOM 537 O O . ARG A 1 67 ? 9.184 -15.183 -18.507 1.00 76.62 67 ARG A O 1
ATOM 544 N N . GLN A 1 68 ? 7.069 -15.143 -19.277 1.00 61.31 68 GLN A N 1
ATOM 545 C CA . GLN A 1 68 ? 7.335 -15.760 -20.574 1.00 61.31 68 GLN A CA 1
ATOM 546 C C . GLN A 1 68 ? 7.357 -14.642 -21.644 1.00 61.31 68 GLN A C 1
ATOM 548 O O . GLN A 1 68 ? 6.320 -14.091 -21.979 1.00 61.31 68 GLN A O 1
ATOM 553 N N . GLU A 1 69 ? 8.554 -14.254 -22.107 1.00 58.66 69 GLU A N 1
ATOM 554 C CA . GLU A 1 69 ? 8.845 -13.377 -23.273 1.00 58.66 69 GLU A CA 1
ATOM 555 C C . GLU A 1 69 ? 8.768 -11.817 -23.191 1.00 58.66 69 GLU A C 1
ATOM 557 O O . GLU A 1 69 ? 8.353 -11.184 -22.216 1.00 58.66 69 GLU A O 1
ATOM 562 N N . ASN A 1 70 ? 9.301 -11.205 -24.267 1.00 44.72 70 ASN A N 1
ATOM 563 C CA . ASN A 1 70 ? 10.335 -10.156 -24.369 1.00 44.72 70 ASN A CA 1
ATOM 564 C C . ASN A 1 70 ? 9.897 -8.673 -24.340 1.00 44.72 70 ASN A C 1
ATOM 566 O O . ASN A 1 70 ? 10.666 -7.817 -24.777 1.00 44.72 70 ASN A O 1
ATOM 570 N N . ALA A 1 71 ? 8.730 -8.298 -23.816 1.00 42.53 71 ALA A N 1
ATOM 571 C CA . ALA A 1 71 ? 8.425 -6.862 -23.700 1.00 42.53 71 ALA A CA 1
ATOM 572 C C . ALA A 1 71 ? 9.274 -6.205 -22.578 1.00 42.53 71 ALA A C 1
ATOM 574 O O . ALA A 1 71 ? 9.360 -6.760 -21.477 1.00 42.53 71 ALA A O 1
ATOM 575 N N . PRO A 1 72 ? 9.955 -5.066 -22.813 1.00 42.66 72 PRO A N 1
ATOM 576 C CA . PRO A 1 72 ? 10.720 -4.384 -21.768 1.00 42.66 72 PRO A CA 1
ATOM 577 C C . PRO A 1 72 ? 9.768 -3.809 -20.707 1.00 42.66 72 PRO A C 1
ATOM 579 O O . PRO A 1 72 ? 8.825 -3.105 -21.046 1.00 42.66 72 PRO A O 1
ATOM 582 N N . LEU A 1 73 ? 9.984 -4.128 -19.423 1.00 45.41 73 LEU A N 1
ATOM 583 C CA . LEU A 1 73 ? 9.269 -3.486 -18.302 1.00 45.41 73 LEU A CA 1
ATOM 584 C C . LEU A 1 73 ? 10.113 -2.446 -17.564 1.00 45.41 73 LEU A C 1
ATOM 586 O O . LEU A 1 73 ? 9.604 -1.793 -16.658 1.00 45.41 73 LEU A O 1
ATOM 590 N N . VAL A 1 74 ? 11.409 -2.349 -17.869 1.00 47.00 74 VAL A N 1
ATOM 591 C CA . VAL A 1 74 ? 12.317 -1.505 -17.094 1.00 47.00 74 VAL A CA 1
ATOM 592 C C . VAL A 1 74 ? 12.879 -0.398 -17.958 1.00 47.00 74 VAL A C 1
ATOM 594 O O . VAL A 1 74 ? 13.788 -0.626 -18.753 1.00 47.00 74 VAL A O 1
ATOM 597 N N . ASP A 1 75 ? 12.366 0.802 -17.717 1.00 47.41 75 ASP A N 1
ATOM 598 C CA . ASP A 1 75 ? 13.019 2.044 -18.097 1.00 47.41 75 ASP A CA 1
ATOM 599 C C . ASP A 1 75 ? 13.957 2.447 -16.957 1.00 47.41 75 ASP A C 1
ATOM 601 O O . ASP A 1 75 ? 13.535 2.736 -15.834 1.00 47.41 75 ASP A O 1
ATOM 605 N N . LEU A 1 76 ? 15.262 2.387 -17.222 1.00 39.72 76 LEU A N 1
ATOM 606 C CA . LEU A 1 76 ? 16.284 2.749 -16.252 1.00 39.72 76 LEU A CA 1
ATOM 607 C C . LEU A 1 76 ? 16.556 4.255 -16.325 1.00 39.72 76 LEU A C 1
ATOM 609 O O . LEU A 1 76 ? 17.001 4.762 -17.351 1.00 39.72 76 LEU A O 1
ATOM 613 N N . LEU A 1 77 ? 16.338 4.959 -15.214 1.00 45.84 77 LEU A N 1
ATOM 614 C CA . LEU A 1 77 ? 16.633 6.386 -15.087 1.00 45.84 77 LEU A CA 1
ATOM 615 C C . LEU A 1 77 ? 17.933 6.579 -14.308 1.00 45.84 77 LEU A C 1
ATOM 617 O O . LEU A 1 77 ? 17.990 6.318 -13.106 1.00 45.84 77 LEU A O 1
ATOM 621 N N . GLY A 1 78 ? 18.981 7.035 -14.991 1.00 38.38 78 GLY A N 1
ATOM 622 C CA . GLY A 1 78 ? 20.197 7.523 -14.349 1.00 38.38 78 GLY A CA 1
ATOM 623 C C . GLY A 1 78 ? 20.048 9.001 -14.002 1.00 38.38 78 GLY A C 1
ATOM 624 O O . GLY A 1 78 ? 19.806 9.814 -14.888 1.00 38.38 78 GLY A O 1
ATOM 625 N N . SER A 1 79 ? 20.204 9.357 -12.728 1.00 40.88 79 SER A N 1
ATOM 626 C CA . SER A 1 79 ? 20.320 10.748 -12.283 1.00 40.88 79 SER A CA 1
ATOM 627 C C . SER A 1 79 ? 21.642 10.933 -11.542 1.00 40.88 79 SER A C 1
ATOM 629 O O . SER A 1 79 ? 21.643 11.168 -10.337 1.00 40.88 79 SER A O 1
ATOM 631 N N . ASP A 1 80 ? 22.767 10.782 -12.234 1.00 41.69 80 ASP A N 1
ATOM 632 C CA . ASP A 1 80 ? 24.031 11.293 -11.710 1.00 41.69 80 ASP A CA 1
ATOM 633 C C . ASP A 1 80 ? 24.612 12.302 -12.694 1.00 41.69 80 ASP A C 1
ATOM 635 O O . ASP A 1 80 ? 25.014 11.984 -13.809 1.00 41.69 80 ASP A O 1
ATOM 639 N N . VAL A 1 81 ? 24.638 13.551 -12.229 1.00 45.31 81 VAL A N 1
ATOM 640 C CA . VAL A 1 81 ? 25.184 14.746 -12.892 1.00 45.31 81 VAL A CA 1
ATOM 641 C C . VAL A 1 81 ? 26.720 14.675 -13.004 1.00 45.31 81 VAL A C 1
ATOM 643 O O . VAL A 1 81 ? 27.354 15.585 -13.522 1.00 45.31 81 VAL A O 1
ATOM 646 N N . LEU A 1 82 ? 27.337 13.581 -12.546 1.00 44.66 82 LEU A N 1
ATOM 647 C CA . LEU A 1 82 ? 28.786 13.383 -12.544 1.00 44.66 82 LEU A CA 1
ATOM 648 C C . LEU A 1 82 ? 29.287 12.447 -13.650 1.00 44.66 82 LEU A C 1
ATOM 650 O O . LEU A 1 82 ? 30.496 12.363 -13.839 1.00 44.66 82 LEU A O 1
ATOM 654 N N . ASP A 1 83 ? 28.400 11.794 -14.410 1.00 48.44 83 ASP A N 1
ATOM 655 C CA . ASP A 1 83 ? 28.813 10.917 -15.510 1.00 48.44 83 ASP A CA 1
ATOM 656 C C . ASP A 1 83 ? 27.968 11.158 -16.770 1.00 48.44 83 ASP A C 1
ATOM 658 O O . ASP A 1 83 ? 27.012 10.446 -17.097 1.00 48.44 83 ASP A O 1
ATOM 662 N N . VAL A 1 84 ? 28.332 12.226 -17.488 1.00 51.53 84 VAL A N 1
ATOM 663 C CA . VAL A 1 84 ? 27.719 12.661 -18.756 1.00 51.53 84 VAL A CA 1
ATOM 664 C C . VAL A 1 84 ? 27.660 11.518 -19.779 1.00 51.53 84 VAL A C 1
ATOM 666 O O . VAL A 1 84 ? 26.756 11.490 -20.613 1.00 51.53 84 VAL A O 1
ATOM 669 N N . HIS A 1 85 ? 28.556 10.531 -19.696 1.00 52.44 85 HIS A N 1
ATOM 670 C CA . HIS A 1 85 ? 28.615 9.418 -20.639 1.00 52.44 85 HIS A CA 1
ATOM 671 C C . HIS A 1 85 ? 27.526 8.364 -20.423 1.00 52.44 85 HIS A C 1
ATOM 673 O O . HIS A 1 85 ? 27.008 7.838 -21.405 1.00 52.44 85 HIS A O 1
ATOM 679 N N . ILE A 1 86 ? 27.115 8.081 -19.183 1.00 52.38 86 ILE A N 1
ATOM 680 C CA . ILE A 1 86 ? 26.066 7.084 -18.906 1.00 52.38 86 ILE A CA 1
ATOM 681 C C . ILE A 1 86 ? 24.695 7.629 -19.310 1.00 52.38 86 ILE A C 1
ATOM 683 O O . ILE A 1 86 ? 23.948 6.954 -20.018 1.00 52.38 86 ILE A O 1
ATOM 687 N N . VAL A 1 87 ? 24.379 8.865 -18.909 1.00 49.94 87 VAL A N 1
ATOM 688 C CA . VAL A 1 87 ? 23.113 9.525 -19.273 1.00 49.94 87 VAL A CA 1
ATOM 689 C C . VAL A 1 87 ? 23.039 9.748 -20.784 1.00 49.94 87 VAL A C 1
ATOM 691 O O . VAL A 1 87 ? 22.009 9.458 -21.384 1.00 49.94 87 VAL A O 1
ATOM 694 N N . SER A 1 88 ? 24.136 10.174 -21.421 1.00 52.81 88 SER A N 1
ATOM 695 C CA . SER A 1 88 ? 24.206 10.329 -22.880 1.00 52.81 88 SER A CA 1
ATOM 696 C C . SER A 1 88 ? 24.061 8.995 -23.621 1.00 52.81 88 SER A C 1
ATOM 698 O O . SER A 1 88 ? 23.307 8.917 -24.586 1.00 52.81 88 SER A O 1
ATOM 700 N N . TYR A 1 89 ? 24.691 7.911 -23.149 1.00 57.16 89 TYR A N 1
ATOM 701 C CA . TYR A 1 89 ? 24.545 6.584 -23.759 1.00 57.16 89 TYR A CA 1
ATOM 702 C C . TYR A 1 89 ? 23.099 6.075 -23.678 1.00 57.16 89 TYR A C 1
ATOM 704 O O . TYR A 1 89 ? 22.557 5.589 -24.669 1.00 57.16 89 TYR A O 1
ATOM 712 N N . TRP A 1 90 ? 22.424 6.261 -22.543 1.00 55.19 90 TRP A N 1
ATOM 713 C CA . TRP A 1 90 ? 21.005 5.924 -22.415 1.00 55.19 90 TRP A CA 1
ATOM 714 C C . TRP A 1 90 ? 20.094 6.839 -23.238 1.00 55.19 90 TRP A C 1
ATOM 716 O O . TRP A 1 90 ? 19.178 6.352 -23.896 1.00 55.19 90 TRP A O 1
ATOM 726 N N . HIS A 1 91 ? 20.367 8.143 -23.280 1.00 52.81 91 HIS A N 1
ATOM 727 C CA . HIS A 1 91 ? 19.666 9.076 -24.164 1.00 52.81 91 HIS A CA 1
ATOM 728 C C . HIS A 1 91 ? 19.939 8.814 -25.648 1.00 52.81 91 HIS A C 1
ATOM 730 O O . HIS A 1 91 ? 19.109 9.173 -26.460 1.00 52.81 91 HIS A O 1
ATOM 736 N N . SER A 1 92 ? 21.050 8.178 -26.029 1.00 56.84 92 SER A N 1
ATOM 737 C CA . SER A 1 92 ? 21.282 7.746 -27.416 1.00 56.84 92 SER A CA 1
ATOM 738 C C . SER A 1 92 ? 20.450 6.516 -27.796 1.00 56.84 92 SER A C 1
ATOM 740 O O . SER A 1 92 ? 20.150 6.307 -28.968 1.00 56.84 92 SER A O 1
ATOM 742 N N . LEU A 1 93 ? 20.050 5.717 -26.800 1.00 49.69 93 LEU A N 1
ATOM 743 C CA . LEU A 1 93 ? 19.140 4.582 -26.963 1.00 49.69 93 LEU A CA 1
ATOM 744 C C . LEU A 1 93 ? 17.667 5.022 -26.943 1.00 49.69 93 LEU A C 1
ATOM 746 O O . LEU A 1 93 ? 16.831 4.395 -27.591 1.00 49.69 93 LEU A O 1
ATOM 750 N N . ALA A 1 94 ? 17.341 6.096 -26.222 1.00 50.06 94 ALA A N 1
ATOM 751 C CA . ALA A 1 94 ? 16.028 6.728 -26.259 1.00 50.06 94 ALA A CA 1
ATOM 752 C C . ALA A 1 94 ? 15.953 7.704 -27.446 1.00 50.06 94 ALA A C 1
ATOM 754 O O . ALA A 1 94 ? 16.736 8.632 -27.542 1.00 50.06 94 ALA A O 1
ATOM 755 N N . MET A 1 95 ? 14.980 7.569 -28.345 1.00 50.12 95 MET A N 1
ATOM 756 C CA . MET A 1 95 ? 14.858 8.405 -29.560 1.00 50.12 95 MET A CA 1
ATOM 757 C C . MET A 1 95 ? 14.570 9.916 -29.306 1.00 50.12 95 MET A C 1
ATOM 759 O O . MET A 1 95 ? 14.140 10.629 -30.212 1.00 50.12 95 MET A O 1
ATOM 763 N N . HIS A 1 96 ? 14.767 10.442 -28.089 1.00 52.44 96 HIS A N 1
ATOM 764 C CA . HIS A 1 96 ? 14.375 11.795 -27.683 1.00 52.44 96 HIS A CA 1
ATOM 765 C C . HIS A 1 96 ? 15.510 12.595 -27.023 1.00 52.44 96 HIS A C 1
ATOM 767 O O . HIS A 1 96 ? 16.003 12.247 -25.953 1.00 52.44 96 HIS A O 1
ATOM 773 N N . GLN A 1 97 ? 15.835 13.754 -27.615 1.00 53.44 97 GLN A N 1
ATOM 774 C CA . GLN A 1 97 ? 16.909 14.662 -27.174 1.00 53.44 97 GLN A CA 1
ATOM 775 C C . GLN A 1 97 ? 16.719 15.269 -25.769 1.00 53.44 97 GLN A C 1
ATOM 777 O O . GLN A 1 97 ? 17.685 15.720 -25.163 1.00 53.44 97 GLN A O 1
ATOM 782 N N . GLY A 1 98 ? 15.494 15.275 -25.240 1.00 54.47 98 GLY A N 1
ATOM 783 C CA . GLY A 1 98 ? 15.166 15.809 -23.913 1.00 54.47 98 GLY A CA 1
ATOM 784 C C . GLY A 1 98 ? 15.199 14.802 -22.770 1.00 54.47 98 GLY A C 1
ATOM 785 O O . GLY A 1 98 ? 14.843 15.142 -21.639 1.00 54.47 98 GLY A O 1
ATOM 786 N N . GLY A 1 99 ? 15.537 13.549 -23.071 1.00 57.84 99 GLY A N 1
ATOM 787 C CA . GLY A 1 99 ? 15.318 12.447 -22.150 1.00 57.84 99 GLY A CA 1
ATOM 788 C C . GLY A 1 99 ? 13.837 12.222 -21.836 1.00 57.84 99 GLY A C 1
ATOM 789 O O . GLY A 1 99 ? 12.928 12.897 -22.328 1.00 57.84 99 GLY A O 1
ATOM 790 N N . ILE A 1 100 ? 13.586 11.246 -20.976 1.00 56.66 100 ILE A N 1
ATOM 791 C CA . ILE A 1 100 ? 12.231 10.834 -20.607 1.00 56.66 100 ILE A CA 1
ATOM 792 C C . ILE A 1 100 ? 11.508 11.834 -19.704 1.00 56.66 100 ILE A C 1
ATOM 794 O O . ILE A 1 100 ? 10.290 11.876 -19.743 1.00 56.66 100 ILE A O 1
ATOM 798 N N . PHE A 1 101 ? 12.215 12.678 -18.942 1.00 57.75 101 PHE A N 1
ATOM 799 C CA . PHE A 1 101 ? 11.558 13.706 -18.126 1.00 57.75 101 PHE A CA 1
ATOM 800 C C . PHE A 1 101 ? 10.927 14.788 -19.007 1.00 57.75 101 PHE A C 1
ATOM 802 O O . PHE A 1 101 ? 9.763 15.127 -18.831 1.00 57.75 101 PHE A O 1
ATOM 809 N N . GLN A 1 102 ? 11.643 15.271 -20.029 1.00 62.59 102 GLN A N 1
ATOM 810 C CA . GLN A 1 102 ? 11.050 16.206 -20.984 1.00 62.59 102 GLN A CA 1
ATOM 811 C C . GLN A 1 102 ? 9.966 15.530 -21.839 1.00 62.59 102 GLN A C 1
ATOM 813 O O . GLN A 1 102 ? 8.985 16.179 -22.194 1.00 62.59 102 GLN A O 1
ATOM 818 N N . ALA A 1 103 ? 10.114 14.240 -22.167 1.00 63.72 103 ALA A N 1
ATOM 819 C CA . ALA A 1 103 ? 9.055 13.478 -22.831 1.00 63.72 103 ALA A CA 1
ATOM 820 C C . ALA A 1 103 ? 7.806 13.331 -21.939 1.00 63.72 103 ALA A C 1
ATOM 822 O O . ALA A 1 103 ? 6.697 13.540 -22.416 1.00 63.72 103 ALA A O 1
ATOM 823 N N . TRP A 1 104 ? 7.985 13.046 -20.646 1.00 64.50 104 TRP A N 1
ATOM 824 C CA . TRP A 1 104 ? 6.926 12.956 -19.641 1.00 64.50 104 TRP A CA 1
ATOM 825 C C . TRP A 1 104 ? 6.182 14.282 -19.493 1.00 64.50 104 TRP A C 1
ATOM 827 O O . TRP A 1 104 ? 4.965 14.317 -19.654 1.00 64.50 104 TRP A O 1
ATOM 837 N N . GLU A 1 105 ? 6.906 15.384 -19.295 1.00 69.25 105 GLU A N 1
ATOM 838 C CA . GLU A 1 105 ? 6.317 16.724 -19.202 1.00 69.25 105 GLU A CA 1
ATOM 839 C C . GLU A 1 105 ? 5.561 17.111 -20.483 1.00 69.25 105 GLU A C 1
ATOM 841 O O . GLU A 1 105 ? 4.443 17.614 -20.410 1.00 69.25 105 GLU A O 1
ATOM 846 N N . LYS A 1 106 ? 6.099 16.797 -21.673 1.00 69.81 106 LYS A N 1
ATOM 847 C CA . LYS A 1 106 ? 5.406 17.032 -22.956 1.00 69.81 106 LYS A CA 1
ATOM 848 C C . LYS A 1 106 ? 4.113 16.234 -23.106 1.00 69.81 106 LYS A C 1
ATOM 850 O O . LYS A 1 106 ? 3.204 16.694 -23.790 1.00 69.81 106 LYS A O 1
ATOM 855 N N . LEU A 1 107 ? 4.034 15.054 -22.497 1.00 65.06 107 LEU A N 1
ATOM 856 C CA . LEU A 1 107 ? 2.818 14.242 -22.484 1.00 65.06 107 LEU A CA 1
ATOM 857 C C . LEU A 1 107 ? 1.782 14.756 -21.472 1.00 65.06 107 LEU A C 1
ATOM 859 O O . LEU A 1 107 ? 0.647 14.297 -21.498 1.00 65.06 107 LEU A O 1
ATOM 863 N N . GLY A 1 108 ? 2.134 15.733 -20.631 1.00 67.00 108 GLY A N 1
ATOM 864 C CA . GLY A 1 108 ? 1.264 16.322 -19.611 1.00 67.00 108 GLY A CA 1
ATOM 865 C C . GLY A 1 108 ? 1.774 16.118 -18.184 1.00 67.00 108 GLY A C 1
ATOM 866 O O . GLY A 1 108 ? 1.172 16.640 -17.246 1.00 67.00 108 GLY A O 1
ATOM 867 N N . GLY A 1 109 ? 2.879 15.393 -18.001 1.00 70.81 109 GLY A N 1
ATOM 868 C CA . GLY A 1 109 ? 3.547 15.238 -16.715 1.00 70.81 109 GLY A CA 1
ATOM 869 C C . GLY A 1 109 ? 2.616 14.748 -15.603 1.00 70.81 109 GLY A C 1
ATOM 870 O O . GLY A 1 109 ? 1.686 13.967 -15.815 1.00 70.81 109 GLY A O 1
ATOM 871 N N . GLU A 1 110 ? 2.824 15.279 -14.401 1.00 71.62 110 GLU A N 1
ATOM 872 C CA . GLU A 1 110 ? 1.997 14.988 -13.222 1.00 71.62 110 GLU A CA 1
ATOM 873 C C . GLU A 1 110 ? 0.512 15.363 -13.407 1.00 71.62 110 GLU A C 1
ATOM 875 O O . GLU A 1 110 ? -0.349 14.808 -12.727 1.00 71.62 110 GLU A O 1
ATOM 880 N N . SER A 1 111 ? 0.171 16.251 -14.353 1.00 70.12 111 SER A N 1
ATOM 881 C CA . SER A 1 111 ? -1.227 16.640 -14.607 1.00 70.12 111 SER A CA 1
ATOM 882 C C . SER A 1 111 ? -2.077 15.521 -15.225 1.00 70.12 111 SER A C 1
ATOM 884 O 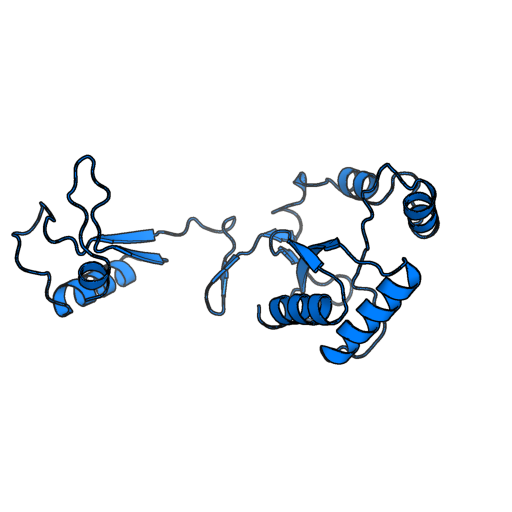O . SER A 1 111 ? -3.309 15.593 -15.195 1.00 70.12 111 SER A O 1
ATOM 886 N N . LEU A 1 112 ? -1.435 14.467 -15.744 1.00 66.62 112 LEU A N 1
ATOM 887 C CA . LEU A 1 112 ? -2.106 13.249 -16.192 1.00 66.62 112 LEU A CA 1
ATOM 888 C C . LEU A 1 112 ? -2.516 12.327 -15.037 1.00 66.62 112 LEU A C 1
ATOM 890 O O . LEU A 1 112 ? -3.366 11.461 -15.236 1.00 66.62 112 LEU A O 1
ATOM 894 N N . LEU A 1 113 ? -1.941 12.468 -13.838 1.00 67.38 113 LEU A N 1
ATOM 895 C CA . LEU A 1 113 ? -2.282 11.590 -12.719 1.00 67.38 113 LEU A CA 1
ATOM 896 C C . LEU A 1 113 ? -3.737 11.806 -12.287 1.00 67.38 113 LEU A C 1
ATOM 898 O O . LEU A 1 113 ? -4.160 12.921 -11.988 1.00 67.38 113 LEU A O 1
ATOM 902 N N . GLY A 1 114 ? -4.517 10.722 -12.259 1.00 61.84 114 GLY A N 1
ATOM 903 C CA . GLY A 1 114 ? -5.957 10.776 -11.993 1.00 61.84 114 GLY A CA 1
ATOM 904 C C . GLY A 1 114 ? -6.806 11.156 -13.213 1.00 61.84 114 GLY A C 1
ATOM 905 O O . GLY A 1 114 ? -8.029 11.218 -13.103 1.00 61.84 114 GLY A O 1
ATOM 906 N N . ARG A 1 115 ? -6.194 11.375 -14.385 1.00 61.78 115 ARG A N 1
ATOM 907 C CA . ARG A 1 115 ? -6.871 11.604 -15.671 1.00 61.78 115 ARG A CA 1
ATOM 908 C C . ARG A 1 115 ? -6.478 10.509 -16.673 1.00 61.78 115 ARG A C 1
ATOM 910 O O . ARG A 1 115 ? -5.466 9.837 -16.518 1.00 61.78 115 ARG A O 1
ATOM 917 N N . HIS A 1 116 ? -7.311 10.294 -17.692 1.00 63.66 116 HIS A N 1
ATOM 918 C CA . HIS A 1 116 ? -6.988 9.459 -18.864 1.00 63.66 116 HIS A CA 1
ATOM 919 C C . HIS A 1 116 ? -6.422 8.050 -18.570 1.00 63.66 116 HIS A C 1
ATOM 921 O O . HIS A 1 116 ? -5.517 7.581 -19.254 1.00 63.66 116 HIS A O 1
ATOM 927 N N . GLY A 1 117 ? -6.975 7.350 -17.574 1.00 70.75 117 GLY A N 1
ATOM 928 C CA . GLY A 1 117 ? -6.683 5.928 -17.358 1.00 70.75 117 GLY A CA 1
ATOM 929 C C . GLY A 1 117 ? -5.431 5.619 -16.532 1.00 70.75 117 GLY A C 1
ATOM 930 O O . GLY A 1 117 ? -5.006 4.469 -16.543 1.00 70.75 117 GLY A O 1
ATOM 931 N N . ILE A 1 118 ? -4.859 6.591 -15.805 1.00 80.00 118 ILE A N 1
ATOM 932 C CA . ILE A 1 118 ? -3.826 6.357 -14.780 1.00 80.00 118 ILE A CA 1
ATOM 933 C C . ILE A 1 118 ? -4.384 6.720 -13.401 1.00 80.00 118 ILE A C 1
ATOM 935 O O . ILE A 1 118 ? -4.655 7.887 -13.119 1.00 80.00 118 ILE A O 1
ATOM 939 N N . GLN A 1 119 ? -4.533 5.727 -12.523 1.00 85.25 119 GLN A N 1
ATOM 940 C CA . GLN A 1 119 ? -5.128 5.889 -11.193 1.00 85.25 119 GLN A CA 1
ATOM 941 C C . GLN A 1 119 ? -4.114 5.560 -10.106 1.00 85.25 119 GLN A C 1
ATOM 943 O O . GLN A 1 119 ? -3.563 4.463 -10.076 1.00 85.25 119 GLN A O 1
ATOM 948 N N . ARG A 1 120 ? -3.861 6.502 -9.191 1.00 88.44 120 ARG A N 1
ATOM 949 C CA . ARG A 1 120 ? -3.041 6.225 -8.008 1.00 88.44 120 ARG A CA 1
ATOM 950 C C . ARG A 1 120 ? -3.836 5.331 -7.064 1.00 88.44 120 ARG A C 1
ATOM 952 O O . ARG A 1 120 ? -4.928 5.700 -6.644 1.00 88.44 120 ARG A O 1
ATOM 959 N N . VAL A 1 121 ? -3.255 4.197 -6.690 1.00 90.25 121 VAL A N 1
ATOM 960 C CA . VAL A 1 121 ? -3.911 3.205 -5.837 1.00 90.25 121 VAL A CA 1
ATOM 961 C C . VAL A 1 121 ? -3.066 2.866 -4.615 1.00 90.25 121 VAL A C 1
ATOM 963 O O . VAL A 1 121 ? -1.834 2.820 -4.676 1.00 90.25 121 VAL A O 1
ATOM 966 N N . LEU A 1 122 ? -3.736 2.606 -3.495 1.00 91.00 122 LEU A N 1
ATOM 967 C CA . LEU A 1 122 ? -3.135 2.076 -2.278 1.00 91.00 122 LEU A CA 1
ATOM 968 C C . LEU A 1 122 ? -3.643 0.654 -2.029 1.00 91.00 122 LEU A C 1
ATOM 970 O O . LEU A 1 122 ? -4.847 0.446 -1.914 1.00 91.00 122 LEU A O 1
ATOM 974 N N . PRO A 1 123 ? -2.753 -0.337 -1.936 1.00 89.25 123 PRO A N 1
ATOM 975 C CA . PRO A 1 123 ? -3.187 -1.702 -1.663 1.00 89.25 123 PRO A CA 1
ATOM 976 C C . PRO A 1 123 ? -3.520 -1.884 -0.182 1.00 89.25 123 PRO A C 1
ATOM 978 O O . PRO A 1 123 ? -2.635 -1.740 0.663 1.00 89.25 123 PRO A O 1
ATOM 981 N N . ILE A 1 124 ? -4.775 -2.219 0.110 1.00 89.81 124 ILE A N 1
ATOM 982 C CA . ILE A 1 124 ? -5.310 -2.467 1.454 1.00 89.81 124 ILE A CA 1
ATOM 983 C C . ILE A 1 124 ? -5.915 -3.871 1.449 1.00 89.81 124 ILE A C 1
ATOM 985 O O . ILE A 1 124 ? -6.871 -4.134 0.724 1.00 89.81 124 ILE A O 1
ATOM 989 N N . GLY A 1 125 ? -5.319 -4.791 2.213 1.00 85.94 125 GLY A N 1
ATOM 990 C CA . GLY A 1 125 ? -5.687 -6.208 2.163 1.00 85.94 125 GLY A CA 1
ATOM 991 C C . GLY A 1 125 ? -5.506 -6.796 0.758 1.00 85.94 125 GLY A C 1
ATOM 992 O O . GLY A 1 125 ? -4.404 -6.780 0.199 1.00 85.94 125 GLY A O 1
ATOM 993 N N . ASP A 1 126 ? -6.593 -7.311 0.196 1.00 84.38 126 ASP A N 1
ATOM 994 C CA . ASP A 1 126 ? -6.706 -7.858 -1.157 1.00 84.38 126 ASP A CA 1
ATOM 995 C C . ASP A 1 126 ? -7.237 -6.846 -2.193 1.00 84.38 126 ASP A C 1
ATOM 997 O O . ASP A 1 126 ? -7.327 -7.169 -3.378 1.00 84.38 126 ASP A O 1
ATOM 1001 N N . GLN A 1 127 ? -7.521 -5.607 -1.782 1.00 89.00 127 GLN A N 1
ATOM 1002 C CA . GLN A 1 127 ? -8.106 -4.567 -2.627 1.00 89.00 127 GLN A CA 1
ATOM 1003 C C . GLN A 1 127 ? -7.100 -3.479 -3.023 1.00 89.00 127 GLN A C 1
ATOM 1005 O O . GLN A 1 127 ? -6.066 -3.265 -2.383 1.00 89.00 127 GLN A O 1
ATOM 1010 N N . LEU A 1 128 ? -7.437 -2.750 -4.090 1.00 89.56 128 LEU A N 1
ATOM 1011 C CA . LEU A 1 128 ? -6.755 -1.530 -4.519 1.00 89.56 128 LEU A CA 1
ATOM 1012 C C . LEU A 1 128 ? -7.670 -0.332 -4.267 1.00 89.56 128 LEU A C 1
ATOM 1014 O O . LEU A 1 128 ? -8.695 -0.174 -4.925 1.00 89.56 128 LEU A O 1
ATOM 1018 N N . TRP A 1 129 ? -7.300 0.507 -3.305 1.00 92.06 129 TRP A N 1
ATOM 1019 C CA . TRP A 1 129 ? -8.068 1.689 -2.943 1.00 92.06 129 TRP A CA 1
ATOM 1020 C C . TRP A 1 129 ? -7.634 2.884 -3.776 1.00 92.06 129 TRP A C 1
ATOM 1022 O O . TRP A 1 129 ? -6.468 3.277 -3.766 1.00 92.06 129 TRP A O 1
ATOM 1032 N N . ASP A 1 130 ? -8.593 3.476 -4.475 1.00 89.88 130 ASP A N 1
ATOM 1033 C CA . ASP A 1 130 ? -8.421 4.720 -5.217 1.00 89.88 130 ASP A CA 1
ATOM 1034 C C . ASP A 1 130 ? -9.061 5.868 -4.427 1.00 89.88 130 ASP A C 1
ATOM 1036 O O . ASP A 1 130 ? -10.288 5.970 -4.338 1.00 89.88 130 ASP A O 1
ATOM 1040 N N . PHE A 1 131 ? -8.220 6.722 -3.840 1.00 85.75 131 PHE A N 1
ATOM 1041 C CA . PHE A 1 131 ? -8.644 7.882 -3.047 1.00 85.75 131 PHE A CA 1
ATOM 1042 C C . PHE A 1 131 ? -9.238 9.019 -3.885 1.00 85.75 131 PHE A C 1
ATOM 1044 O O . PHE A 1 131 ? -9.795 9.953 -3.319 1.00 85.75 131 PHE A O 1
ATOM 1051 N N . SER A 1 132 ? -9.144 8.962 -5.218 1.00 84.00 132 SER A N 1
ATOM 1052 C CA . SER A 1 132 ? -9.779 9.954 -6.093 1.00 84.00 132 SER A CA 1
ATOM 1053 C C . SER A 1 132 ? -11.258 9.661 -6.364 1.00 84.00 132 SER A C 1
ATOM 1055 O O . SER A 1 132 ? -11.998 10.567 -6.739 1.00 84.00 132 SER A O 1
ATOM 1057 N N . LYS A 1 133 ? -11.708 8.413 -6.161 1.00 87.12 133 LYS A N 1
ATOM 1058 C CA . LYS A 1 133 ? -13.085 7.983 -6.470 1.00 87.12 133 LYS A CA 1
ATOM 1059 C C . LYS A 1 133 ? -14.068 8.197 -5.330 1.00 87.12 133 LYS A C 1
ATOM 1061 O O . LYS A 1 133 ? -15.250 8.408 -5.586 1.00 87.12 133 LYS A O 1
ATOM 1066 N N . LYS A 1 134 ? -13.602 8.099 -4.086 1.00 88.88 134 LYS A N 1
ATOM 1067 C CA . LYS A 1 134 ? -14.423 8.343 -2.902 1.00 88.88 134 LYS A CA 1
ATOM 1068 C C . LYS A 1 134 ? -13.578 8.789 -1.718 1.00 88.88 134 LYS A C 1
ATOM 1070 O O . LYS A 1 134 ? -12.410 8.422 -1.601 1.00 88.88 134 LYS A O 1
ATOM 1075 N N . THR A 1 135 ? -14.213 9.523 -0.813 1.00 92.50 135 THR A N 1
ATOM 1076 C CA . THR A 1 135 ? -13.689 9.755 0.533 1.00 92.50 135 THR A CA 1
ATOM 1077 C C . THR A 1 135 ? -13.923 8.499 1.360 1.00 92.50 135 THR A C 1
ATOM 1079 O O . THR A 1 135 ? -15.059 8.040 1.457 1.00 92.50 135 THR A O 1
ATOM 1082 N N . TYR A 1 136 ? -12.858 7.949 1.939 1.00 93.75 136 TYR A N 1
ATOM 1083 C CA . TYR A 1 136 ? -12.954 6.811 2.851 1.00 93.75 136 TYR A CA 1
ATOM 1084 C C . TYR A 1 136 ? -13.131 7.318 4.280 1.00 93.75 136 TYR A C 1
ATOM 1086 O O . TYR A 1 136 ? -12.448 8.260 4.690 1.00 93.75 136 TYR A O 1
ATOM 1094 N N . VAL A 1 137 ? -14.034 6.698 5.034 1.00 95.38 137 VAL A N 1
ATOM 1095 C CA . VAL A 1 137 ? -14.329 7.089 6.417 1.00 95.38 137 VAL A CA 1
ATOM 1096 C C . VAL A 1 137 ? -13.567 6.194 7.386 1.00 95.38 137 VAL A C 1
ATOM 1098 O O . VAL A 1 137 ? -13.706 4.973 7.357 1.00 95.38 137 VAL A O 1
ATOM 1101 N N . MET A 1 138 ? -12.786 6.815 8.270 1.00 96.69 138 MET A N 1
ATOM 1102 C CA . MET A 1 138 ? -12.120 6.142 9.382 1.00 96.69 138 MET A CA 1
ATOM 1103 C C . MET A 1 138 ? -12.899 6.388 10.677 1.00 96.69 138 MET A C 1
ATOM 1105 O O . MET A 1 138 ? -13.004 7.524 11.136 1.00 96.69 138 MET A O 1
ATOM 1109 N N . GLY A 1 139 ? -13.454 5.327 11.257 1.00 95.50 139 GLY A N 1
ATOM 1110 C CA . GLY A 1 139 ? -14.081 5.346 12.573 1.00 95.50 139 GLY A CA 1
ATOM 1111 C C . GLY A 1 139 ? -13.035 5.136 13.662 1.00 95.50 139 GLY A C 1
ATOM 1112 O O . GLY A 1 139 ? -12.278 4.171 13.609 1.00 95.50 139 GLY A O 1
ATOM 1113 N N . ILE A 1 140 ? -13.000 6.029 14.650 1.00 93.38 140 ILE A N 1
ATOM 1114 C CA . ILE A 1 140 ? -12.054 5.957 15.770 1.00 93.38 140 ILE A CA 1
ATOM 1115 C C . ILE A 1 140 ? -12.730 5.261 16.955 1.00 93.38 140 ILE A C 1
ATOM 1117 O O . ILE A 1 140 ? -13.764 5.725 17.445 1.00 93.38 140 ILE A O 1
ATOM 1121 N N . LEU A 1 141 ? -12.130 4.175 17.440 1.00 91.56 141 LEU A N 1
ATOM 1122 C CA . LEU A 1 141 ? -12.524 3.454 18.646 1.00 91.56 141 LEU A CA 1
ATOM 1123 C C . LEU A 1 141 ? -11.424 3.582 19.706 1.00 91.56 141 LEU A C 1
ATOM 1125 O O . LEU A 1 141 ? -10.422 2.871 19.678 1.00 91.56 141 LEU A O 1
ATOM 1129 N N . ASN A 1 142 ? -11.633 4.483 20.664 1.00 88.50 142 ASN A N 1
ATOM 1130 C CA . ASN A 1 142 ? -10.706 4.671 21.777 1.00 88.50 142 ASN A CA 1
ATOM 1131 C C . ASN A 1 142 ? -11.075 3.751 22.946 1.00 88.50 142 ASN A C 1
ATOM 1133 O O . ASN A 1 142 ? -12.124 3.934 23.565 1.00 88.50 142 ASN A O 1
ATOM 1137 N N . LEU A 1 143 ? -10.190 2.815 23.278 1.00 83.38 143 LEU A N 1
ATOM 1138 C CA . LEU A 1 143 ? -10.292 1.890 24.411 1.00 83.38 143 LEU A CA 1
ATOM 1139 C C . LEU A 1 143 ? -9.472 2.394 25.607 1.00 83.38 143 LEU A C 1
ATOM 1141 O O . LEU A 1 143 ? -8.786 1.638 26.283 1.00 83.38 143 LEU A O 1
ATOM 1145 N N . THR A 1 144 ? -9.510 3.703 25.852 1.00 69.12 144 THR A N 1
ATOM 1146 C CA . THR A 1 144 ? -8.761 4.328 26.945 1.00 69.12 144 THR A CA 1
ATOM 1147 C C . THR A 1 144 ? -9.487 4.125 28.280 1.00 69.12 144 THR A C 1
ATOM 1149 O O . THR A 1 144 ? -10.711 4.336 28.316 1.00 69.12 144 THR A O 1
ATOM 1152 N N . PRO A 1 145 ? -8.768 3.878 29.391 1.00 59.00 145 PRO A N 1
ATOM 1153 C CA . PRO A 1 145 ? -9.347 3.864 30.740 1.00 59.00 145 PRO A CA 1
ATOM 1154 C C . PRO A 1 145 ? -10.106 5.161 31.085 1.00 59.00 145 PRO A C 1
ATOM 1156 O O . PRO A 1 145 ? -11.099 5.144 31.812 1.00 59.00 145 PRO A O 1
ATOM 1159 N N . ASP A 1 146 ? -9.697 6.278 30.473 1.00 55.84 146 ASP A N 1
ATOM 1160 C CA . ASP A 1 146 ? -10.141 7.638 30.799 1.00 55.84 146 ASP A CA 1
ATOM 1161 C C . ASP A 1 146 ? -11.228 8.185 29.849 1.00 55.84 146 ASP A C 1
ATOM 1163 O O . ASP A 1 146 ? -11.364 9.404 29.672 1.00 55.84 146 ASP A O 1
ATOM 1167 N N . SER A 1 147 ? -11.991 7.318 29.170 1.00 48.94 147 SER A N 1
ATOM 1168 C CA . SER A 1 147 ? -13.005 7.762 28.202 1.00 48.94 147 SER A CA 1
ATOM 1169 C C . SER A 1 147 ? -14.200 8.435 28.899 1.00 48.94 147 SER A C 1
ATOM 1171 O O . SER A 1 147 ? -15.217 7.843 29.253 1.00 48.94 147 SER A O 1
ATOM 1173 N N . PHE A 1 148 ? -14.044 9.745 29.095 1.00 40.31 148 PHE A N 1
ATOM 1174 C CA . PHE A 1 148 ? -15.054 10.721 29.494 1.00 40.31 148 PHE A CA 1
ATOM 1175 C C . PHE A 1 148 ? -16.179 10.769 28.436 1.00 40.31 148 PHE A C 1
ATOM 1177 O O . PHE A 1 148 ? -16.185 11.627 27.554 1.00 40.31 148 PHE A O 1
ATOM 1184 N N . SER A 1 149 ? -17.075 9.778 28.463 1.00 42.00 149 SER A N 1
ATOM 1185 C CA . SER A 1 149 ? -18.475 9.849 28.002 1.00 42.00 149 SER A CA 1
ATOM 1186 C C . SER A 1 149 ? -19.365 8.740 28.580 1.00 42.00 149 SER A C 1
ATOM 1188 O O . SER A 1 149 ? -20.557 8.978 28.618 1.00 42.00 149 SER A O 1
ATOM 1190 N N . ASP A 1 150 ? -18.853 7.602 29.083 1.00 40.56 150 ASP A N 1
ATOM 1191 C CA . ASP A 1 150 ? -19.716 6.510 29.603 1.00 40.56 150 ASP A CA 1
ATOM 1192 C C . ASP A 1 150 ? -19.088 5.686 30.760 1.00 40.56 150 ASP A C 1
ATOM 1194 O O . ASP A 1 150 ? -19.098 4.458 30.774 1.00 40.56 150 ASP A O 1
ATOM 1198 N N . GLY A 1 151 ? -18.555 6.343 31.796 1.00 39.97 151 GLY A N 1
ATOM 1199 C CA . GLY A 1 151 ? -18.533 5.722 33.133 1.00 39.97 151 GLY A CA 1
ATOM 1200 C C . GLY A 1 151 ? -17.559 4.559 33.406 1.00 39.97 151 GLY A C 1
ATOM 1201 O O . GLY A 1 151 ? -17.893 3.680 34.197 1.00 39.97 151 GLY A O 1
ATOM 1202 N N . GLY A 1 152 ? -16.341 4.580 32.852 1.00 42.72 152 GLY A N 1
ATOM 1203 C CA . GLY A 1 152 ? -15.131 4.130 33.573 1.00 42.72 152 GLY A CA 1
ATOM 1204 C C . GLY A 1 152 ? -15.050 2.672 34.054 1.00 42.72 152 GLY A C 1
ATOM 1205 O O . GLY A 1 152 ? -14.277 2.370 34.961 1.00 42.72 152 GLY A O 1
ATOM 1206 N N . LYS A 1 153 ? -15.809 1.747 33.470 1.00 45.53 153 LYS A N 1
ATOM 1207 C CA . LYS A 1 153 ? -15.523 0.311 33.561 1.00 45.53 153 LYS A CA 1
ATOM 1208 C C . LYS A 1 153 ? -15.026 -0.096 32.194 1.00 45.53 153 LYS A C 1
ATOM 1210 O O . LYS A 1 153 ? -15.728 0.197 31.232 1.00 45.53 153 LYS A O 1
ATOM 1215 N N . PHE A 1 154 ? -13.837 -0.700 32.126 1.00 50.25 154 PHE A N 1
ATOM 1216 C CA . PHE A 1 154 ? -13.281 -1.342 30.933 1.00 50.25 154 PHE A CA 1
ATOM 1217 C C . PHE A 1 154 ? -14.416 -1.745 29.998 1.00 50.25 154 PHE A C 1
ATOM 1219 O O . PHE A 1 154 ? -15.245 -2.575 30.387 1.00 50.25 154 PHE A O 1
ATOM 1226 N N . GLN A 1 155 ? -14.538 -1.073 28.846 1.00 56.00 155 GLN A N 1
ATOM 1227 C CA . GLN A 1 155 ? -15.521 -1.476 27.850 1.00 56.00 155 GLN A CA 1
ATOM 1228 C C . GLN A 1 155 ? -15.275 -2.961 27.642 1.00 56.00 155 GLN A C 1
ATOM 1230 O O . GLN A 1 155 ? -14.183 -3.348 27.229 1.00 56.00 155 GLN A O 1
ATOM 1235 N N . SER A 1 156 ? -16.239 -3.797 28.034 1.00 74.06 156 SER A N 1
ATOM 1236 C CA . SER A 1 156 ? -16.094 -5.232 27.832 1.00 74.06 156 SER A CA 1
ATOM 1237 C C . SER A 1 156 ? -15.751 -5.452 26.360 1.00 74.06 156 SER A C 1
ATOM 1239 O O . SER A 1 156 ? -16.228 -4.696 25.507 1.00 74.06 156 SER A O 1
ATOM 1241 N N . ILE A 1 157 ? -14.921 -6.447 26.049 1.00 83.38 157 ILE A N 1
ATOM 1242 C CA . ILE A 1 157 ? -14.581 -6.781 24.656 1.00 83.38 157 ILE A CA 1
ATOM 1243 C C . ILE A 1 157 ? -15.862 -6.839 23.803 1.00 83.38 157 ILE A C 1
ATOM 1245 O O . ILE A 1 157 ? -15.896 -6.323 22.688 1.00 83.38 157 ILE A O 1
ATOM 1249 N N . ASP A 1 158 ? -16.959 -7.341 24.375 1.00 84.88 158 ASP A N 1
ATOM 1250 C CA . ASP A 1 158 ? -18.284 -7.373 23.755 1.00 84.88 158 ASP A CA 1
ATOM 1251 C C . ASP A 1 158 ? -18.849 -5.988 23.405 1.00 84.88 158 ASP A C 1
ATOM 1253 O O . ASP A 1 158 ? -19.442 -5.814 22.338 1.00 84.88 158 ASP A O 1
ATOM 1257 N N . SER A 1 159 ? -18.661 -4.981 24.260 1.00 84.62 159 SER A N 1
ATOM 1258 C CA . SER A 1 159 ? -19.051 -3.592 23.989 1.00 84.62 159 SER A CA 1
ATOM 1259 C C . SER A 1 159 ? -18.231 -2.994 22.846 1.00 84.62 159 SER A C 1
ATOM 1261 O O . SER A 1 159 ? -18.808 -2.391 21.940 1.00 84.62 159 SER A O 1
ATOM 1263 N N . ALA A 1 160 ? -16.913 -3.211 22.842 1.00 88.38 160 ALA A N 1
ATOM 1264 C CA . ALA A 1 160 ? -16.030 -2.758 21.768 1.00 88.38 160 ALA A CA 1
ATOM 1265 C C . ALA A 1 160 ? -16.409 -3.411 20.427 1.00 88.38 160 ALA A C 1
ATOM 1267 O O . ALA A 1 160 ? -16.612 -2.722 19.426 1.00 88.38 160 ALA A O 1
ATOM 1268 N N . VAL A 1 161 ? -16.616 -4.732 20.421 1.00 91.75 161 VAL A N 1
ATOM 1269 C CA . VAL A 1 161 ? -17.075 -5.492 19.247 1.00 91.75 161 VAL A CA 1
ATOM 1270 C C . VAL A 1 161 ? -18.449 -5.014 18.777 1.00 91.75 161 VAL A C 1
ATOM 1272 O O . VAL A 1 161 ? -18.670 -4.848 17.576 1.00 91.75 161 VAL A O 1
ATOM 1275 N N . SER A 1 162 ? -19.379 -4.755 19.697 1.00 92.06 162 SER A N 1
ATOM 1276 C CA . SER A 1 162 ? -20.704 -4.227 19.358 1.00 92.06 162 SER A CA 1
ATOM 1277 C C . SER A 1 162 ? -20.608 -2.837 18.729 1.00 92.06 162 SER A C 1
ATOM 1279 O O . SER A 1 162 ? -21.285 -2.565 17.736 1.00 92.06 162 SER A O 1
ATOM 1281 N N . ARG A 1 163 ? -19.714 -1.976 19.234 1.00 91.88 163 ARG A N 1
ATOM 1282 C CA . ARG A 1 163 ? -19.473 -0.653 18.651 1.00 91.88 163 ARG A CA 1
ATOM 1283 C C . ARG A 1 163 ? -18.866 -0.749 17.254 1.00 91.88 163 ARG A C 1
ATOM 1285 O O . ARG A 1 163 ? -19.345 -0.061 16.357 1.00 91.88 163 ARG A O 1
ATOM 1292 N N . VAL A 1 164 ? -17.893 -1.637 17.049 1.00 94.69 164 VAL A N 1
ATOM 1293 C CA . VAL A 1 164 ? -17.328 -1.946 15.724 1.00 94.69 164 VAL A CA 1
ATOM 1294 C C . VAL A 1 164 ? -18.419 -2.388 14.748 1.00 94.69 164 VAL A C 1
ATOM 1296 O O . VAL A 1 164 ? -18.492 -1.872 13.636 1.00 94.69 164 VAL A O 1
ATOM 1299 N N . ARG A 1 165 ? -19.317 -3.293 15.159 1.00 96.06 165 ARG A N 1
ATOM 1300 C CA . ARG A 1 165 ? -20.440 -3.738 14.314 1.00 96.06 165 ARG A CA 1
ATOM 1301 C C . ARG A 1 165 ? -21.368 -2.584 13.930 1.00 96.06 165 ARG A C 1
ATOM 1303 O O . ARG A 1 165 ? -21.766 -2.504 12.770 1.00 96.06 165 ARG A O 1
ATOM 1310 N N . SER A 1 166 ? -21.663 -1.681 14.868 1.00 96.50 166 SER A N 1
ATOM 1311 C CA . SER A 1 166 ? -22.427 -0.455 14.591 1.00 96.50 166 SER A CA 1
ATOM 1312 C C . SER A 1 166 ? -21.717 0.417 13.555 1.00 96.50 166 SER A C 1
ATOM 1314 O O . SER A 1 166 ? -22.314 0.753 12.539 1.00 96.50 166 SER A O 1
ATOM 1316 N N . MET A 1 167 ? -20.423 0.698 13.746 1.00 96.00 167 MET A N 1
ATOM 1317 C CA . MET A 1 167 ? -19.616 1.498 12.813 1.00 96.00 167 MET A CA 1
ATOM 1318 C C . MET A 1 167 ? -19.611 0.912 11.395 1.00 96.00 167 MET A C 1
ATOM 1320 O O . MET A 1 167 ? -19.769 1.644 10.421 1.00 96.00 167 MET A O 1
ATOM 1324 N N . ILE A 1 168 ? -19.486 -0.412 11.269 1.00 95.88 168 ILE A N 1
ATOM 1325 C CA . ILE A 1 168 ? -19.572 -1.095 9.971 1.00 95.88 168 ILE A CA 1
ATOM 1326 C C . ILE A 1 168 ? -20.952 -0.864 9.338 1.00 95.88 168 ILE A C 1
ATOM 1328 O O . ILE A 1 168 ? -21.031 -0.526 8.160 1.00 95.88 168 ILE A O 1
ATOM 1332 N N . SER A 1 169 ? -22.039 -0.993 10.110 1.00 97.19 169 SER A N 1
ATOM 1333 C CA . SER A 1 169 ? -23.400 -0.736 9.609 1.00 97.19 169 SER A CA 1
ATOM 1334 C C . SER A 1 169 ? -23.655 0.732 9.242 1.00 97.19 169 SER A C 1
ATOM 1336 O O . SER A 1 169 ? -24.465 1.011 8.363 1.00 97.19 169 SER A O 1
ATOM 1338 N N . GLU A 1 170 ? -22.928 1.660 9.869 1.00 96.50 170 GLU A N 1
ATOM 1339 C CA . GLU A 1 170 ? -22.943 3.099 9.581 1.00 96.50 170 GLU A CA 1
ATOM 1340 C C . GLU A 1 170 ? -22.113 3.462 8.328 1.00 96.50 170 GLU A C 1
ATOM 1342 O O . GLU A 1 170 ? -22.164 4.602 7.868 1.00 96.50 170 GLU A O 1
ATOM 1347 N N . GLY A 1 171 ? -21.379 2.506 7.743 1.00 95.81 171 GLY A N 1
ATOM 1348 C CA . GLY A 1 171 ? -20.620 2.692 6.501 1.00 95.81 171 GLY A CA 1
ATOM 1349 C C . GLY A 1 171 ? -19.158 3.105 6.687 1.00 95.81 171 GLY A C 1
ATOM 1350 O O . GLY A 1 171 ? -18.571 3.686 5.776 1.00 95.81 171 GLY A O 1
ATOM 1351 N N . VAL A 1 172 ? -18.558 2.824 7.848 1.00 96.62 172 VAL A N 1
ATOM 1352 C CA . VAL A 1 172 ? -17.124 3.045 8.087 1.00 96.62 172 VAL A CA 1
ATOM 1353 C C . VAL A 1 172 ? -16.270 2.108 7.219 1.00 96.62 172 VAL A C 1
ATOM 1355 O O . VAL A 1 172 ? -16.498 0.900 7.188 1.00 96.62 172 VAL A O 1
ATOM 1358 N N . ASP A 1 173 ? -15.251 2.661 6.552 1.00 95.06 173 ASP A N 1
ATOM 1359 C CA . ASP A 1 173 ? -14.313 1.917 5.700 1.00 95.06 173 ASP A CA 1
ATOM 1360 C C . ASP A 1 173 ? -13.085 1.401 6.468 1.00 95.06 173 ASP A C 1
ATOM 1362 O O . ASP A 1 173 ? -12.535 0.351 6.135 1.00 95.06 173 ASP A O 1
ATOM 1366 N N . ILE A 1 174 ? -12.621 2.157 7.470 1.00 95.81 174 ILE A N 1
ATOM 1367 C CA . ILE A 1 174 ? -11.451 1.834 8.300 1.00 95.81 174 ILE A CA 1
ATOM 1368 C C . ILE A 1 174 ? -11.826 1.981 9.769 1.00 95.81 174 ILE A C 1
ATOM 1370 O O . ILE A 1 174 ? -12.429 2.978 10.147 1.00 95.81 174 ILE A O 1
ATOM 1374 N N . ILE A 1 175 ? -11.402 1.049 10.617 1.00 95.56 175 ILE A N 1
ATOM 1375 C CA . ILE A 1 175 ? -11.519 1.196 12.069 1.00 95.56 175 ILE A CA 1
ATOM 1376 C C . ILE A 1 175 ? -10.123 1.402 12.645 1.00 95.56 175 ILE A C 1
ATOM 1378 O O . ILE A 1 175 ? -9.245 0.564 12.446 1.00 95.56 175 ILE A O 1
ATOM 1382 N N . ASP A 1 176 ? -9.939 2.520 13.340 1.00 94.94 176 ASP A N 1
ATOM 1383 C CA . ASP A 1 176 ? -8.724 2.850 14.078 1.00 94.94 176 ASP A CA 1
ATOM 1384 C C . ASP A 1 176 ? -8.959 2.586 15.567 1.00 94.94 176 ASP A C 1
ATOM 1386 O O . ASP A 1 176 ? -9.802 3.233 16.192 1.00 94.94 176 ASP A O 1
ATOM 1390 N N . ILE A 1 177 ? -8.272 1.581 16.110 1.00 92.69 177 ILE A N 1
ATOM 1391 C CA . ILE A 1 177 ? -8.429 1.135 17.497 1.00 92.69 177 ILE A CA 1
ATOM 1392 C C . ILE A 1 177 ? -7.213 1.612 18.283 1.00 92.69 177 ILE A C 1
ATOM 1394 O O . ILE A 1 177 ? -6.091 1.223 17.967 1.00 92.69 177 ILE A O 1
ATOM 1398 N N . GLY A 1 178 ? -7.439 2.419 19.320 1.00 90.50 178 GLY A N 1
ATOM 1399 C CA . GLY A 1 178 ? -6.368 2.959 20.159 1.00 90.50 178 GLY A CA 1
ATOM 1400 C C . GLY A 1 178 ? -6.682 2.851 21.647 1.00 90.50 178 GLY A C 1
ATOM 1401 O O . GLY A 1 178 ? -7.711 3.350 22.098 1.00 90.50 178 GLY A O 1
ATOM 1402 N N . ALA A 1 179 ? -5.793 2.228 22.423 1.00 88.62 179 ALA A N 1
ATOM 1403 C CA . ALA A 1 179 ? -5.906 2.154 23.885 1.00 88.62 179 ALA A CA 1
ATOM 1404 C C . ALA A 1 179 ? -5.121 3.272 24.602 1.00 88.62 179 ALA A C 1
ATOM 1406 O O . ALA A 1 179 ? -5.496 3.691 25.697 1.00 88.62 179 ALA A O 1
ATOM 1407 N N . GLN A 1 180 ? -4.083 3.832 23.968 1.00 89.38 180 GLN A N 1
ATOM 1408 C CA . GLN A 1 180 ? -3.336 4.977 24.492 1.00 89.38 180 GLN A CA 1
ATOM 1409 C C . GLN A 1 180 ? -4.024 6.309 24.158 1.00 89.38 180 GLN A C 1
ATOM 1411 O O . GLN A 1 180 ? -4.207 6.685 23.000 1.00 89.38 180 GLN A O 1
ATOM 1416 N N . SER A 1 181 ? -4.319 7.096 25.194 1.00 88.19 181 SER A N 1
ATOM 1417 C CA . SER A 1 181 ? -4.817 8.464 25.029 1.00 88.19 181 SER A CA 1
ATOM 1418 C C . SER A 1 181 ? -3.730 9.382 24.463 1.00 88.19 181 SER A C 1
ATOM 1420 O O . SER A 1 181 ? -2.613 9.433 24.980 1.00 88.19 181 SER A O 1
ATOM 1422 N N . THR A 1 182 ? -4.068 10.149 23.427 1.00 88.19 182 THR A N 1
ATOM 1423 C CA . THR A 1 182 ? -3.204 11.181 22.820 1.00 88.19 182 THR A CA 1
ATOM 1424 C C . THR A 1 182 ? -3.595 12.601 23.235 1.00 88.19 182 THR A C 1
ATOM 1426 O O . THR A 1 182 ? -3.059 13.581 22.714 1.00 88.19 182 THR A O 1
ATOM 1429 N N . ARG A 1 183 ? -4.539 12.736 24.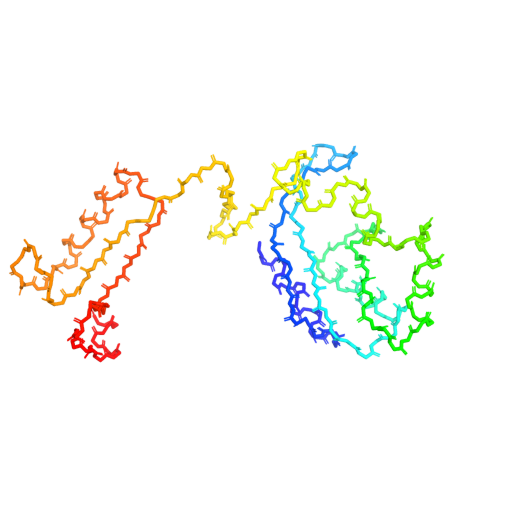178 1.00 88.69 183 ARG A N 1
ATOM 1430 C CA . ARG A 1 183 ? -4.984 14.038 24.687 1.00 88.69 183 ARG A CA 1
ATOM 1431 C C . ARG A 1 183 ? -3.821 14.767 25.380 1.00 88.69 183 ARG A C 1
ATOM 1433 O O . ARG A 1 183 ? -2.970 14.112 25.987 1.00 88.69 183 ARG A O 1
ATOM 1440 N N . PRO A 1 184 ? -3.777 16.113 25.342 1.00 90.12 184 PRO A N 1
ATOM 1441 C CA . PRO A 1 184 ? -2.765 16.872 26.069 1.00 90.12 184 PRO A CA 1
ATOM 1442 C C . PRO A 1 184 ? -2.723 16.471 27.547 1.00 90.12 184 PRO A C 1
ATOM 1444 O O . PRO A 1 184 ? -3.772 16.347 28.175 1.00 90.12 184 PRO A O 1
ATOM 1447 N N . MET A 1 185 ? -1.518 16.289 28.093 1.00 88.81 185 MET A N 1
ATOM 1448 C CA . MET A 1 185 ? -1.275 15.906 29.495 1.00 88.81 185 MET A CA 1
ATOM 1449 C C . MET A 1 185 ? -1.801 14.522 29.918 1.00 88.81 185 MET A C 1
ATOM 1451 O O . MET A 1 185 ? -1.776 14.217 31.108 1.00 88.81 185 MET A O 1
ATOM 1455 N N . ALA A 1 186 ? -2.249 13.673 28.987 1.00 86.12 186 ALA A N 1
ATOM 1456 C CA . ALA A 1 186 ? -2.635 12.306 29.319 1.00 86.12 186 ALA A CA 1
ATOM 1457 C C . ALA A 1 186 ? -1.437 11.503 29.850 1.00 86.12 186 ALA A C 1
ATOM 1459 O O . ALA A 1 186 ? -0.330 11.571 29.302 1.00 86.12 186 ALA A O 1
ATOM 1460 N N . SER A 1 187 ? -1.672 10.718 30.900 1.00 89.75 187 SER A N 1
ATOM 1461 C CA . SER A 1 187 ? -0.695 9.746 31.382 1.00 89.75 187 SER A CA 1
ATOM 1462 C C . SER A 1 187 ? -0.445 8.696 30.300 1.00 89.75 187 SER A C 1
ATOM 1464 O O . SER A 1 187 ? -1.376 8.215 29.648 1.00 89.75 187 SER A O 1
ATOM 1466 N N . ARG A 1 188 ? 0.823 8.344 30.085 1.00 90.44 188 ARG A N 1
ATOM 1467 C CA . ARG A 1 188 ? 1.160 7.215 29.215 1.00 90.44 188 ARG A CA 1
ATOM 1468 C C . ARG A 1 188 ? 0.914 5.911 29.958 1.00 90.44 188 ARG A C 1
ATOM 1470 O O . ARG A 1 188 ? 1.353 5.782 31.100 1.00 90.44 188 ARG A O 1
ATOM 1477 N N . ILE A 1 189 ? 0.255 4.975 29.290 1.00 88.81 189 ILE A N 1
ATOM 1478 C CA . ILE A 1 189 ? 0.156 3.591 29.745 1.00 88.81 189 ILE A CA 1
ATOM 1479 C C . ILE A 1 189 ? 1.426 2.832 29.352 1.00 88.81 189 ILE A C 1
ATOM 1481 O O . ILE A 1 189 ? 2.248 3.309 28.559 1.00 88.81 189 ILE A O 1
ATOM 1485 N N . SER A 1 190 ? 1.632 1.666 29.958 1.00 91.81 190 SER A N 1
ATOM 1486 C CA . SER A 1 190 ? 2.744 0.794 29.573 1.00 91.81 190 SER A CA 1
ATOM 1487 C C . SER A 1 190 ? 2.461 0.095 28.236 1.00 91.81 190 SER A C 1
ATOM 1489 O O . SER A 1 190 ? 1.306 -0.113 27.883 1.00 91.81 190 SER A O 1
ATOM 1491 N N . CYS A 1 191 ? 3.500 -0.336 27.507 1.00 93.56 191 CYS A N 1
ATOM 1492 C CA . CYS A 1 191 ? 3.293 -1.112 26.275 1.00 93.56 191 CYS A CA 1
ATOM 1493 C C . CYS A 1 191 ? 2.524 -2.417 26.526 1.00 93.56 191 CYS A C 1
ATOM 1495 O O . CYS A 1 191 ? 1.795 -2.860 25.651 1.00 93.56 191 CYS A O 1
ATOM 1497 N N . GLN A 1 192 ? 2.712 -3.044 27.694 1.00 92.56 192 GLN A N 1
ATOM 1498 C CA . GLN A 1 192 ? 1.993 -4.269 28.047 1.00 92.56 192 GLN A CA 1
ATOM 1499 C C . GLN A 1 192 ? 0.500 -3.981 28.227 1.00 92.56 192 GLN A C 1
ATOM 1501 O O . GLN A 1 192 ? -0.325 -4.684 27.671 1.00 92.56 192 GLN A O 1
ATOM 1506 N N . GLU A 1 193 ? 0.175 -2.895 28.925 1.00 87.56 193 GLU A N 1
ATOM 1507 C CA . GLU A 1 193 ? -1.203 -2.446 29.139 1.00 87.56 193 GLU A CA 1
ATOM 1508 C C . GLU A 1 193 ? -1.900 -1.982 27.851 1.00 87.56 193 GLU A C 1
ATOM 1510 O O . GLU A 1 193 ? -3.112 -2.077 27.755 1.00 87.56 193 GLU A O 1
ATOM 1515 N N . GLU A 1 194 ? -1.165 -1.485 26.851 1.00 88.38 194 GLU A N 1
ATOM 1516 C CA . GLU A 1 194 ? -1.737 -1.175 25.529 1.00 88.38 194 GLU A CA 1
ATOM 1517 C C . GLU A 1 194 ? -2.028 -2.439 24.696 1.00 88.38 194 GLU A C 1
ATOM 1519 O O . GLU A 1 194 ? -2.883 -2.408 23.812 1.00 88.38 194 GLU A O 1
ATOM 1524 N N . ILE A 1 195 ? -1.289 -3.528 24.944 1.00 89.25 195 ILE A N 1
ATOM 1525 C CA . ILE A 1 195 ? -1.423 -4.810 24.235 1.00 89.25 195 ILE A CA 1
ATOM 1526 C C . ILE A 1 195 ? -2.513 -5.697 24.856 1.00 89.25 195 ILE A C 1
ATOM 1528 O O . ILE A 1 195 ? -3.170 -6.427 24.109 1.00 89.25 195 ILE A O 1
ATOM 1532 N N . ASP A 1 196 ? -2.652 -5.667 26.185 1.00 83.00 196 ASP A N 1
ATOM 1533 C CA . ASP A 1 196 ? -3.620 -6.455 26.968 1.00 83.00 196 ASP A CA 1
ATOM 1534 C C . ASP A 1 196 ? -5.068 -5.952 26.811 1.00 83.00 196 ASP A C 1
ATOM 1536 O O . ASP A 1 196 ? -5.968 -6.815 26.661 1.00 83.00 196 ASP A O 1
#

Organism: NCBI:txid1685480